Protein 5G38 (pdb70)

Nearest PDB structures (foldseek):
  5g3a-assembly1_A  TM=9.973E-01  e=9.633E-31  Thermosynechococcus vestitus BP-1
  3wu2-assembly1_o  TM=9.523E-01  e=7.087E-24  Thermostichus vulcanus
  3a0b-assembly1_O  TM=9.397E-01  e=5.919E-22  Thermostichus vulcanus
  7n8o-assembly1_O  TM=9.188E-01  e=1.276E-16  Synechocystis sp. PCC 6803 substr. Kazusa
  8z9d-assembly1_o  TM=7.940E-01  e=2.529E-12  Spinacia oleracea

Organism: Synechococcus elongatus (NCBI:txid32046)

Foldseek 3Di:
DDDDDPPFDDWAFDDPVFWKKWQKKKWQWDWKFWADPRDGHTWAWDPPPGPMWMRWMATFDQDPQAKTKHFTDDTSFWDWTWTADPVGDIDIFIGGQARWIWIWDGDGGTGDQATKTWTWGDDPHDIKIKMWRWHGHRNVFQKTKGKMWMWDATPNITMITIGMMMIHMDTD

Solvent-accessible surface area: 8875 Å² total; per-residue (Å²): 52,45,115,24,84,144,112,11,196,51,43,25,93,18,77,112,104,71,72,16,66,2,24,87,1,2,0,72,10,93,34,6,26,1,75,82,152,60,110,45,28,101,22,128,72,42,38,226,141,99,16,16,0,22,96,0,52,4,74,2,100,86,56,133,76,22,8,3,14,1,34,15,116,92,24,76,12,104,36,93,3,40,0,35,20,109,85,36,99,144,3,75,6,26,1,3,1,101,68,1,73,1,38,13,78,84,108,29,91,28,0,43,82,87,11,37,2,112,15,72,0,53,6,127,80,61,122,3,105,2,40,2,77,0,64,87,5,5,19,228,71,0,34,1,24,7,66,6,74,2,76,6,94,3,110,86,51,74,0,46,0,56,4,63,5,15,1,21,3,68,62,105

CATH classification: 2.40.160.30

Sequence (172 aa):
CCPTLDDTARGAYPIDSSQQTYRIARLCLLQPTTTFLLVVKENGEFVPTKLVTRETTSSLDQIQGELKVNSDGSLTFVEEDGIDFQPVTVQMMAGGERIPLLFTVKNLVASTQPNNVTSSITTSTDFKGEFNVNGTKGQISLLNVAKVDGRTGEIAGTFESEQLSNGHEVKKIQGVFYASSIEPA

Secondary structure (DSSP, 8-state):
-----TT--S-EE--TTS-EEEEEEEEEEEEEEEEETTEEEE-EE---S---EEEEEEEEEEPTTS-EEEE--EEE-EEEEEEE-TTS-EEEEEEE-TT-EEE--SS-SEE-TT-EEEEEEEETTEEEEEEEEEEEEETTTTEEEEEEEEEEE-SS-EEEEEEEEEEEEEE-

Structure (mmCIF, N/CA/C/O backbone):
data_5G38
#
_entry.id   5G38
#
_cell.length_a   54.436
_cell.length_b   54.436
_cell.length_c   191.759
_cell.angle_alpha   90.00
_cell.angle_beta   90.00
_cell.angle_gamma   120.00
#
_symmetry.space_group_name_H-M   'P 61 2 2'
#
loop_
_entity.id
_entity.type
_entity.pdbx_description
1 polymer 'PHOTOSYSTEM II MANGANESE-STABILIZING POLYPEPTIDE'
2 non-polymer 'CALCIUM ION'
3 water water
#
loop_
_atom_site.group_PDB
_atom_site.id
_atom_site.type_symbol
_atom_site.label_atom_id
_atom_site.label_alt_id
_atom_site.label_comp_id
_atom_site.label_asym_id
_atom_site.label_entity_id
_atom_site.label_seq_id
_atom_site.pdbx_PDB_ins_code
_atom_site.Cartn_x
_atom_site.Cartn_y
_atom_site.Cartn_z
_atom_site.occupancy
_atom_site.B_iso_or_equiv
_atom_site.auth_seq_id
_atom_site.auth_comp_id
_atom_site.auth_asym_id
_atom_site.auth_atom_id
_atom_site.pdbx_PDB_model_num
ATOM 1 N N A CYS A 1 1 ? 8.667 -12.686 -5.898 0.30 35.15 19 CYS A N 1
ATOM 2 N N B CYS A 1 1 ? 8.874 -12.676 -5.850 0.70 43.95 19 CYS A N 1
ATOM 3 C CA A CYS A 1 1 ? 8.598 -13.574 -4.741 0.30 33.07 19 CYS A CA 1
ATOM 4 C CA B CYS A 1 1 ? 8.791 -13.587 -4.711 0.70 43.35 19 CYS A CA 1
ATOM 5 C C A CYS A 1 1 ? 8.612 -12.783 -3.438 0.30 36.66 19 CYS A C 1
ATOM 6 C C B CYS A 1 1 ? 8.715 -12.805 -3.408 0.70 41.78 19 CYS A C 1
ATOM 7 O O A CYS A 1 1 ? 9.013 -11.617 -3.414 0.30 37.63 19 CYS A O 1
ATOM 8 O O B CYS A 1 1 ? 9.114 -11.637 -3.365 0.70 43.20 19 CYS A O 1
ATOM 2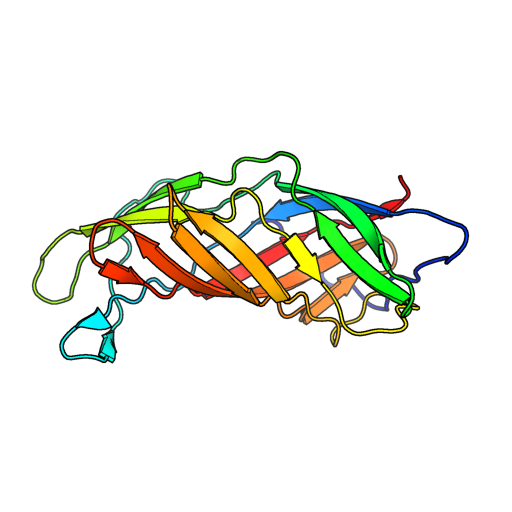0 N N . PRO A 1 2 ? 8.185 -13.426 -2.353 1.00 37.64 20 PRO A N 1
ATOM 21 C CA . PRO A 1 2 ? 8.219 -12.771 -1.042 1.00 36.30 20 PRO A CA 1
ATOM 22 C C . PRO A 1 2 ? 9.645 -12.437 -0.625 1.00 37.15 20 PRO A C 1
ATOM 23 O O . PRO A 1 2 ? 10.624 -12.966 -1.158 1.00 32.87 20 PRO A O 1
ATOM 34 N N . THR A 1 3 ? 9.753 -11.563 0.369 1.00 37.24 21 THR A N 1
ATOM 35 C CA . THR A 1 3 ? 11.046 -11.156 0.902 1.00 40.18 21 THR A CA 1
ATOM 36 C C . THR A 1 3 ? 11.066 -11.365 2.408 1.00 39.21 21 THR A C 1
ATOM 37 O O . THR A 1 3 ? 10.022 -11.519 3.045 1.00 39.14 21 THR A O 1
ATOM 48 N N . LEU A 1 4 ? 12.273 -11.359 2.968 1.00 35.37 22 LEU A N 1
ATOM 49 C CA . LEU A 1 4 ? 12.455 -11.526 4.405 1.00 36.56 22 LEU A CA 1
ATOM 50 C C . LEU A 1 4 ? 12.309 -10.189 5.129 1.00 43.59 22 LEU A C 1
ATOM 51 O O . LEU A 1 4 ? 12.404 -9.115 4.533 1.00 43.13 22 LEU A O 1
ATOM 67 N N . ASP A 1 5 ? 12.066 -10.272 6.438 1.00 46.84 23 ASP A N 1
ATOM 68 C CA . ASP A 1 5 ? 11.973 -9.074 7.263 1.00 50.95 23 ASP A CA 1
ATOM 69 C C . ASP A 1 5 ? 13.319 -8.359 7.318 1.00 55.31 23 ASP A C 1
ATOM 70 O O . ASP A 1 5 ? 14.381 -8.980 7.223 1.00 51.87 23 ASP A O 1
ATOM 78 N N . ASP A 1 6 ? 13.265 -7.031 7.488 1.00 61.84 24 ASP A N 1
ATOM 79 C CA . ASP A 1 6 ? 14.486 -6.234 7.603 1.00 67.80 24 ASP A CA 1
ATOM 80 C C . ASP A 1 6 ? 15.410 -6.764 8.692 1.00 68.73 24 ASP A C 1
ATOM 81 O O . ASP A 1 6 ? 16.632 -6.597 8.608 1.00 69.32 24 ASP A O 1
ATOM 90 N N . THR A 1 7 ? 14.852 -7.399 9.721 1.00 69.05 25 THR A N 1
ATOM 91 C CA . THR A 1 7 ? 15.618 -7.830 10.883 1.00 67.21 25 THR A CA 1
ATOM 92 C C . THR A 1 7 ? 15.833 -9.337 10.918 1.00 62.81 25 THR A C 1
ATOM 93 O O . THR A 1 7 ? 16.312 -9.859 11.931 1.00 61.01 25 THR A O 1
ATOM 104 N N . ALA A 1 8 ? 15.488 -10.046 9.842 1.00 57.30 26 ALA A N 1
ATOM 105 C CA . ALA A 1 8 ? 15.778 -11.469 9.757 1.00 50.13 26 ALA A CA 1
ATOM 106 C C . ALA A 1 8 ? 17.244 -11.707 10.070 1.00 46.69 26 ALA A C 1
ATOM 107 O O . ALA A 1 8 ? 18.127 -11.054 9.508 1.00 47.05 26 ALA A O 1
ATOM 114 N N . ARG A 1 9 ? 17.497 -12.639 10.980 1.00 40.14 27 ARG A N 1
ATOM 115 C CA . ARG A 1 9 ? 18.854 -12.937 11.407 1.00 38.37 27 ARG A CA 1
ATOM 116 C C . ARG A 1 9 ? 18.893 -14.360 11.938 1.00 37.25 27 ARG A C 1
ATOM 117 O O . ARG A 1 9 ? 17.860 -14.977 12.212 1.00 37.60 27 ARG A O 1
ATOM 138 N N . GLY A 1 10 ? 20.106 -14.859 12.100 1.00 33.17 28 GLY A N 1
ATOM 139 C CA . GLY A 1 10 ? 20.335 -16.102 12.806 1.00 30.94 28 GLY A CA 1
ATOM 140 C C . GLY A 1 10 ? 19.957 -17.320 11.975 1.00 27.13 28 GLY A C 1
ATOM 141 O O . GLY A 1 10 ? 19.125 -17.281 11.077 1.00 35.70 28 GLY A O 1
ATOM 145 N N . ALA A 1 11 ? 20.554 -18.436 12.336 1.00 21.22 29 ALA A N 1
ATOM 146 C CA . ALA A 1 11 ? 20.365 -19.712 11.666 1.00 16.11 29 ALA A CA 1
ATOM 147 C C . ALA A 1 11 ? 19.031 -20.327 12.074 1.00 13.32 29 ALA A C 1
ATOM 148 O O . ALA A 1 11 ? 18.461 -19.987 13.118 1.00 16.10 29 ALA A O 1
ATOM 155 N N . TYR A 1 12 ? 18.581 -21.319 11.305 1.00 12.60 30 TYR A N 1
ATOM 156 C CA . TYR A 1 12 ? 17.368 -22.074 11.628 1.00 12.51 30 TYR A CA 1
ATOM 157 C C . TYR A 1 12 ? 17.784 -23.463 12.088 1.00 12.00 30 TYR A C 1
ATOM 158 O O . TYR A 1 12 ? 18.167 -24.304 11.256 1.00 12.50 30 TYR A O 1
ATOM 176 N N . PRO A 1 13 ? 17.799 -23.747 13.389 1.00 12.35 31 PRO A N 1
ATOM 177 C CA . PRO A 1 13 ? 18.294 -25.056 13.862 1.00 12.64 31 PRO A CA 1
ATOM 178 C C . PRO A 1 13 ? 17.435 -26.196 13.326 1.00 12.52 31 PRO A C 1
ATOM 179 O O . PRO A 1 13 ? 16.220 -26.072 13.198 1.00 13.08 31 PRO A O 1
ATOM 190 N N . ILE A 1 14 ? 18.075 -27.335 13.084 1.00 13.08 32 ILE A N 1
ATOM 191 C CA . ILE A 1 14 ? 17.407 -28.559 12.644 1.00 13.61 32 ILE A CA 1
ATOM 192 C C . ILE A 1 14 ? 17.591 -29.597 13.748 1.00 14.71 32 ILE A C 1
ATOM 193 O O . ILE A 1 14 ? 18.717 -30.027 14.014 1.00 17.36 32 ILE A O 1
ATOM 209 N N . ASP A 1 15 ? 16.490 -30.022 14.345 1.00 16.12 33 ASP A N 1
ATOM 210 C CA . ASP A 1 15 ? 16.502 -31.044 15.381 1.00 18.13 33 ASP A CA 1
ATOM 211 C C . ASP A 1 15 ? 16.465 -32.406 14.724 1.00 18.37 33 ASP A C 1
ATOM 212 O O . ASP A 1 15 ? 15.530 -32.714 13.985 1.00 18.15 33 ASP A O 1
ATOM 221 N N . SER A 1 16 ? 17.500 -33.204 14.953 1.00 19.55 34 SER A N 1
ATOM 222 C CA . SER A 1 16 ? 17.621 -34.500 14.316 1.00 22.60 34 SER A CA 1
ATOM 223 C C . SER A 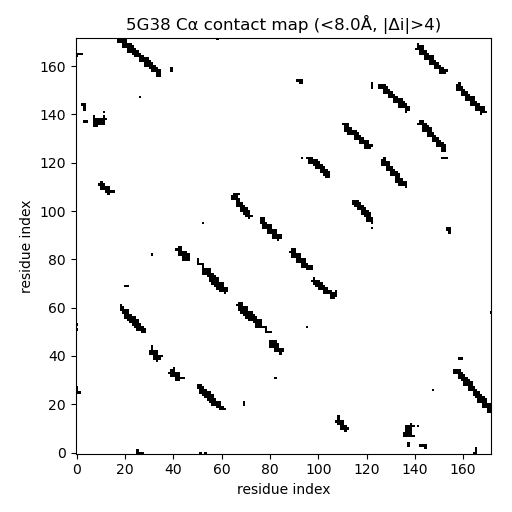1 16 ? 16.534 -35.467 14.758 1.00 19.21 34 SER A C 1
ATOM 224 O O . SER A 1 16 ? 16.333 -36.492 14.100 1.00 23.82 34 SER A O 1
ATOM 232 N N . SER A 1 17 ? 15.823 -35.179 15.835 1.00 21.02 35 SER A N 1
ATOM 233 C CA . SER A 1 17 ? 14.732 -36.049 16.247 1.00 23.65 35 SER A CA 1
ATOM 234 C C . SER A 1 17 ? 13.432 -35.679 15.563 1.00 22.61 35 SER A C 1
ATOM 235 O O . SER A 1 17 ? 12.407 -36.341 15.795 1.00 25.86 35 SER A O 1
ATOM 243 N N A GLN A 1 18 ? 13.461 -34.661 14.712 0.45 20.98 36 GLN A N 1
ATOM 244 N N B GLN A 1 18 ? 13.455 -34.656 14.726 0.55 19.67 36 GLN A N 1
ATOM 245 C CA A GLN A 1 18 ? 12.293 -34.119 14.051 0.45 22.44 36 GLN A CA 1
ATOM 246 C CA B GLN A 1 18 ? 12.277 -34.166 14.051 0.55 20.67 36 GLN A CA 1
ATOM 247 C C A GLN A 1 18 ? 12.473 -34.255 12.546 0.45 18.70 36 GLN A C 1
ATOM 248 C C B GLN A 1 18 ? 12.457 -34.361 12.552 0.55 15.53 36 GLN A C 1
ATOM 249 O O A GLN A 1 18 ? 13.596 -34.329 12.037 0.45 17.64 36 GLN A O 1
ATOM 250 O O B GLN A 1 18 ? 13.570 -34.557 12.055 0.55 18.66 36 GLN A O 1
ATOM 277 N N . THR A 1 19 ? 11.355 -34.263 11.828 1.00 18.66 37 THR A N 1
ATOM 278 C CA . THR A 1 19 ? 11.397 -34.189 10.375 1.00 18.95 37 THR A CA 1
ATOM 279 C C . THR A 1 19 ? 10.822 -32.849 9.930 1.00 15.94 37 THR A C 1
ATOM 280 O O . THR A 1 19 ? 10.012 -32.236 10.643 1.00 16.53 37 THR A O 1
ATOM 292 N N . TYR A 1 20 ? 11.303 -32.390 8.771 1.00 15.20 38 TYR A N 1
ATOM 293 C CA . TYR A 1 20 ? 11.048 -31.064 8.246 1.00 13.88 38 TYR A CA 1
ATOM 294 C C . TYR A 1 20 ? 10.539 -31.156 6.816 1.00 12.13 38 TYR A C 1
ATOM 295 O O . TYR A 1 20 ? 10.628 -32.193 6.143 1.00 14.21 38 TYR A O 1
ATOM 313 N N . ARG A 1 21 ? 10.086 -30.006 6.343 1.00 13.29 39 ARG A N 1
ATOM 314 C CA . ARG A 1 21 ? 9.617 -29.857 4.978 1.00 12.09 39 ARG A CA 1
ATOM 315 C C . ARG A 1 21 ? 9.941 -28.453 4.494 1.00 13.30 39 ARG A C 1
ATOM 316 O O . ARG A 1 21 ? 10.080 -27.513 5.293 1.00 12.91 39 ARG A O 1
ATOM 337 N N . ILE A 1 22 ? 9.969 -28.299 3.169 1.00 12.12 40 ILE A N 1
ATOM 338 C CA . ILE A 1 22 ? 9.833 -26.987 2.557 1.00 11.71 40 ILE A CA 1
ATOM 339 C C . ILE A 1 22 ? 8.344 -26.777 2.331 1.00 12.17 40 ILE A C 1
ATOM 340 O O . ILE A 1 22 ? 7.683 -27.558 1.618 1.00 13.03 40 ILE A O 1
ATOM 356 N N . ALA A 1 23 ? 7.790 -25.749 3.005 1.00 12.01 41 ALA A N 1
ATOM 357 C CA . ALA A 1 23 ? 6.374 -25.439 2.873 1.00 11.58 41 ALA A CA 1
ATOM 358 C C . ALA A 1 23 ? 6.077 -24.598 1.630 1.00 13.16 41 ALA A C 1
ATOM 359 O O . ALA A 1 23 ? 4.951 -24.633 1.129 1.00 12.99 41 ALA A O 1
ATOM 366 N N . ARG A 1 24 ? 7.042 -23.790 1.199 1.00 12.53 42 ARG A N 1
ATOM 367 C CA . ARG A 1 24 ? 6.880 -22.928 0.043 1.00 12.88 42 ARG A CA 1
ATOM 368 C C . ARG A 1 24 ? 8.264 -22.628 -0.486 1.00 12.89 42 ARG A C 1
ATOM 369 O O . ARG A 1 24 ? 9.161 -22.300 0.290 1.00 14.29 42 ARG A O 1
ATOM 390 N N . LEU A 1 25 ? 8.407 -22.689 -1.808 1.00 12.44 43 LEU A N 1
ATOM 391 C CA . LEU A 1 25 ? 9.611 -22.278 -2.507 1.00 11.95 43 LEU A CA 1
ATOM 392 C C . LEU A 1 25 ? 9.153 -21.504 -3.730 1.00 11.76 43 LEU A C 1
ATOM 393 O O . LEU A 1 25 ? 8.324 -22.000 -4.492 1.00 13.80 43 LEU A O 1
ATOM 409 N N . CYS A 1 26 ? 9.681 -20.303 -3.885 1.00 11.88 44 CYS A N 1
ATOM 410 C CA . CYS A 1 26 ? 9.356 -19.406 -4.989 1.00 12.46 44 CYS A CA 1
ATOM 411 C C . CYS A 1 26 ? 10.653 -19.071 -5.701 1.00 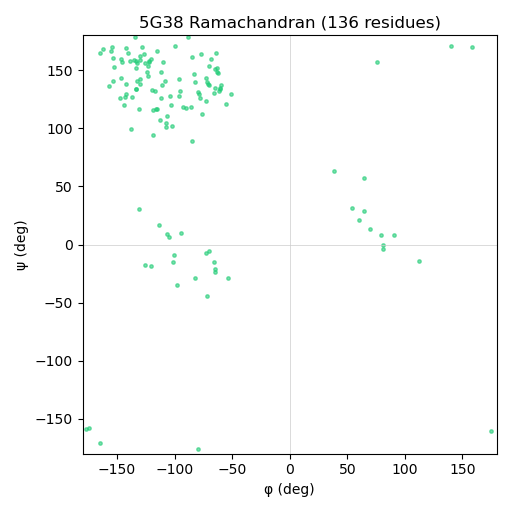12.97 44 CYS A C 1
ATOM 412 O O . CYS A 1 26 ? 11.628 -18.684 -5.061 1.00 13.07 44 CYS A O 1
ATOM 419 N N A LEU A 1 27 ? 10.666 -19.250 -7.015 0.52 14.23 45 LEU A N 1
ATOM 420 N N B LEU A 1 27 ? 10.672 -19.223 -7.022 0.48 13.46 45 LEU A N 1
ATOM 421 C CA A LEU A 1 27 ? 11.804 -18.911 -7.866 0.52 14.31 45 LEU A CA 1
ATOM 422 C CA B LEU A 1 27 ? 11.848 -18.940 -7.853 0.48 13.74 45 LEU A CA 1
ATOM 423 C C A LEU A 1 27 ? 11.393 -17.781 -8.791 0.52 13.99 45 LEU A C 1
ATOM 424 C C B LEU A 1 27 ? 11.483 -17.840 -8.846 0.48 12.79 45 LEU A C 1
ATOM 425 O O A LEU A 1 27 ? 10.425 -17.918 -9.549 0.52 17.49 45 LEU A O 1
ATOM 426 O O B LEU A 1 27 ? 10.646 -18.055 -9.725 0.48 15.04 45 LEU A O 1
ATOM 457 N N . GLN A 1 28 ? 12.113 -16.669 -8.712 1.00 13.80 46 GLN A N 1
ATOM 458 C CA . GLN A 1 28 ? 11.879 -15.525 -9.582 1.00 14.16 46 GLN A CA 1
ATOM 459 C C . GLN A 1 28 ? 13.073 -15.387 -10.501 1.00 13.11 46 GLN A C 1
ATOM 460 O O . GLN A 1 28 ? 14.161 -15.007 -10.048 1.00 12.74 46 GLN A O 1
ATOM 475 N N . PRO A 1 29 ? 12.933 -15.672 -11.777 1.00 14.66 47 PRO A N 1
ATOM 476 C CA . PRO A 1 29 ? 14.069 -15.553 -12.680 1.00 13.98 47 PRO A CA 1
ATOM 477 C C . PRO A 1 29 ? 14.406 -14.093 -12.911 1.00 14.30 47 PRO A C 1
ATOM 478 O O . PRO A 1 29 ? 13.516 -13.237 -13.002 1.00 18.73 47 PRO A O 1
ATOM 489 N N . THR A 1 30 ? 15.698 -13.812 -12.940 1.00 12.60 48 THR A N 1
ATOM 490 C CA . THR A 1 30 ? 16.216 -12.503 -13.309 1.00 13.70 48 THR A CA 1
ATOM 491 C C . THR A 1 30 ? 16.994 -12.507 -14.618 1.00 14.26 48 THR A C 1
ATOM 492 O O . THR A 1 30 ? 17.257 -11.426 -15.149 1.00 15.91 48 THR A O 1
ATOM 503 N N A THR A 1 31 ? 17.215 -13.693 -15.191 0.51 13.30 49 THR A N 1
ATOM 504 N N B THR A 1 31 ? 17.450 -13.650 -15.105 0.49 14.63 49 THR A N 1
ATOM 505 C CA A THR A 1 31 ? 18.218 -13.996 -16.206 0.51 14.95 49 THR A CA 1
ATOM 506 C CA B THR A 1 31 ? 18.025 -13.683 -16.444 0.49 14.87 49 THR A CA 1
ATOM 507 C C A THR A 1 31 ? 17.738 -15.199 -17.009 0.51 13.61 49 THR A C 1
ATOM 508 C C B THR A 1 31 ? 17.852 -15.070 -17.042 0.49 11.94 49 THR A C 1
ATOM 509 O O A THR A 1 31 ? 17.576 -16.287 -16.436 0.51 16.60 49 THR A O 1
ATOM 510 O O B THR A 1 31 ? 18.022 -16.101 -16.380 0.49 12.59 49 THR A O 1
ATOM 531 N N . PHE A 1 32 ? 17.549 -15.049 -18.325 1.00 14.52 50 PHE A N 1
ATOM 532 C CA . PHE A 1 32 ? 17.428 -16.203 -19.214 1.00 12.82 50 PHE A CA 1
ATOM 533 C C . PHE A 1 32 ? 18.546 -16.074 -20.235 1.00 13.01 50 PHE A C 1
ATOM 534 O O . PHE A 1 32 ? 18.613 -15.079 -20.959 1.00 14.91 50 PHE A O 1
ATOM 551 N N A LEU A 1 33 ? 19.420 -17.077 -20.277 0.51 13.82 51 LEU A N 1
ATOM 552 N N B LEU A 1 33 ? 19.397 -17.089 -20.318 0.49 14.02 51 LEU A N 1
ATOM 553 C CA A LEU A 1 33 ? 20.508 -17.144 -21.246 0.51 13.96 51 LEU A CA 1
ATOM 554 C CA B LEU A 1 33 ? 20.470 -17.109 -21.306 0.49 13.83 51 LEU A CA 1
ATOM 555 C C A LEU A 1 33 ? 20.260 -18.302 -22.199 0.51 13.54 51 LEU A C 1
ATOM 556 C C B LEU A 1 33 ? 20.346 -18.345 -22.176 0.49 14.92 51 LEU A C 1
ATOM 557 O O A LEU A 1 33 ? 19.765 -19.360 -21.793 0.51 14.52 51 LEU A O 1
ATOM 558 O O B LEU A 1 33 ? 20.156 -19.458 -21.672 0.49 17.21 51 LEU A O 1
ATOM 589 N N A VAL A 1 34 ? 20.595 -18.097 -23.469 0.51 12.34 52 VAL A N 1
ATOM 590 N N B VAL A 1 34 ? 20.440 -18.146 -23.479 0.49 14.56 52 VAL A N 1
ATOM 591 C CA A VAL A 1 34 ? 20.404 -19.113 -24.498 0.51 13.53 52 VAL A CA 1
ATOM 592 C CA B VAL A 1 34 ? 20.377 -19.245 -24.430 0.49 15.11 52 VAL A CA 1
ATOM 593 C C A VAL A 1 34 ? 21.747 -19.362 -25.170 0.51 13.14 52 VAL A C 1
ATOM 594 C C B VAL A 1 34 ? 21.748 -19.401 -25.062 0.49 13.78 52 VAL A C 1
ATOM 595 O O A VAL A 1 34 ? 22.487 -18.421 -25.446 0.51 13.94 52 VAL A O 1
ATOM 596 O O B VAL A 1 34 ? 22.506 -18.443 -25.186 0.49 15.85 52 VAL A O 1
ATOM 621 N N . LYS A 1 35 ? 22.071 -20.619 -25.449 1.00 15.71 53 LYS A N 1
ATOM 622 C CA . LYS A 1 35 ? 23.356 -20.891 -26.088 1.00 14.87 53 LYS A CA 1
ATOM 623 C C . LYS A 1 35 ? 23.325 -20.536 -27.566 1.00 15.77 53 LYS A C 1
ATOM 624 O O . LYS A 1 35 ? 22.443 -20.998 -28.282 1.00 18.20 53 LYS A O 1
ATOM 644 N N . GLU A 1 36 ? 24.301 -19.743 -28.015 1.00 14.38 54 GLU A N 1
ATOM 645 C CA . GLU A 1 36 ? 24.455 -19.322 -29.405 1.00 15.05 54 GLU A CA 1
ATOM 646 C C . GLU A 1 36 ? 25.951 -19.311 -29.662 1.00 14.03 54 GLU A C 1
ATOM 647 O O . GLU A 1 36 ? 26.709 -18.733 -28.881 1.00 13.89 54 GLU A O 1
ATOM 659 N N . ASN A 1 37 ? 26.391 -19.957 -30.745 1.00 15.24 55 ASN A N 1
ATOM 660 C CA . ASN A 1 37 ? 27.822 -20.064 -31.030 1.00 15.09 55 ASN A CA 1
ATOM 661 C C . ASN A 1 37 ? 28.585 -20.650 -29.848 1.00 14.72 55 ASN A C 1
ATOM 662 O O . ASN A 1 37 ? 29.765 -20.350 -29.635 1.00 14.49 55 ASN A O 1
ATOM 673 N N . GLY A 1 38 ? 27.924 -21.524 -29.091 1.00 14.22 56 GLY A N 1
ATOM 674 C CA . GLY A 1 38 ? 28.534 -22.177 -27.946 1.00 14.53 56 GLY A CA 1
ATOM 675 C C . GLY A 1 38 ? 28.576 -21.383 -26.668 1.00 13.69 56 GLY A C 1
ATOM 676 O O . GLY A 1 38 ? 29.083 -21.903 -25.671 1.00 14.78 56 GLY A O 1
ATOM 680 N N . GLU A 1 39 ? 28.076 -20.148 -26.667 1.00 13.10 57 GLU A N 1
ATOM 681 C CA . GLU A 1 39 ? 28.101 -19.225 -25.527 1.00 13.99 57 GLU A CA 1
ATOM 682 C C . GLU A 1 39 ? 26.687 -19.036 -25.000 1.00 12.60 57 GLU A C 1
ATOM 683 O O . GLU A 1 39 ? 25.762 -18.817 -25.778 1.00 13.44 57 GLU A O 1
ATOM 695 N N . PHE A 1 40 ? 26.518 -19.036 -23.671 1.00 12.86 58 PHE A N 1
ATOM 696 C CA . PHE A 1 40 ? 25.234 -18.628 -23.087 1.00 12.46 58 PHE A CA 1
ATOM 697 C C . PHE A 1 40 ? 25.141 -17.117 -23.148 1.00 11.87 58 PHE A C 1
ATOM 698 O O . PHE A 1 40 ? 25.913 -16.430 -22.478 1.00 15.42 58 PHE A O 1
ATOM 715 N N . VAL A 1 41 ? 24.231 -16.587 -23.959 1.00 12.36 59 VAL A N 1
ATOM 716 C CA . VAL A 1 41 ? 24.095 -15.145 -24.161 1.00 11.97 59 VAL A CA 1
ATOM 717 C C . VAL A 1 41 ? 22.784 -14.648 -23.578 1.00 12.32 59 VAL A C 1
ATOM 718 O O . VAL A 1 41 ? 21.782 -15.373 -23.567 1.00 12.81 59 VAL A O 1
ATOM 731 N N . PRO A 1 42 ? 22.750 -13.425 -23.090 1.00 11.84 60 PRO A N 1
ATOM 732 C CA . PRO A 1 42 ? 21.498 -12.933 -22.502 1.00 12.78 60 PRO A CA 1
ATOM 733 C C . PRO A 1 42 ? 20.411 -12.679 -23.527 1.00 11.45 60 PRO A C 1
ATOM 734 O O . PRO A 1 42 ? 20.673 -12.415 -24.694 1.00 13.14 60 PRO A O 1
ATOM 745 N N . THR A 1 43 ? 19.186 -12.780 -23.039 1.00 13.45 61 THR A N 1
ATOM 746 C CA . THR A 1 43 ? 17.959 -12.507 -23.755 1.00 13.56 61 THR A CA 1
ATOM 747 C C . THR A 1 43 ? 17.096 -11.578 -22.919 1.00 13.87 61 THR A C 1
ATOM 748 O O . THR A 1 43 ? 17.273 -11.462 -21.715 1.00 14.90 61 THR A O 1
ATOM 759 N N . LYS A 1 44 ? 16.117 -10.942 -23.563 1.00 16.62 62 LYS A N 1
ATOM 760 C CA . LYS A 1 44 ? 15.133 -10.085 -22.900 1.00 18.69 62 LYS A CA 1
ATOM 761 C C . LYS A 1 44 ? 13.867 -10.879 -22.621 1.00 20.15 62 LYS A C 1
ATOM 762 O O . LYS A 1 44 ? 13.298 -11.493 -23.512 1.00 21.61 62 LYS A O 1
ATOM 781 N N . LEU A 1 45 ? 13.412 -10.859 -21.387 1.00 24.16 63 LEU A N 1
ATOM 782 C CA . LEU A 1 45 ? 12.155 -11.527 -21.066 1.00 24.93 63 LEU A CA 1
ATOM 783 C C . LEU A 1 45 ? 10.995 -10.712 -21.640 1.00 26.81 63 LEU A C 1
ATOM 784 O O . LEU A 1 45 ? 10.877 -9.518 -21.362 1.00 31.68 63 LEU A O 1
ATOM 800 N N . VAL A 1 46 ? 10.164 -11.339 -22.484 1.00 26.24 64 VAL A N 1
ATOM 801 C CA . VAL A 1 46 ? 9.041 -10.653 -23.123 1.00 27.95 64 VAL A CA 1
ATOM 802 C C . VAL A 1 46 ? 7.721 -10.885 -22.400 1.00 28.81 64 VAL A C 1
ATOM 803 O O . VAL A 1 46 ? 6.846 -10.011 -22.405 1.00 33.50 64 VAL A O 1
ATOM 816 N N . THR A 1 47 ? 7.531 -12.075 -21.842 1.00 27.36 65 THR A N 1
ATOM 817 C CA . THR A 1 47 ? 6.351 -12.334 -21.030 1.00 29.21 65 THR A CA 1
ATOM 818 C C . THR A 1 47 ? 6.283 -11.295 -19.918 1.00 30.96 65 THR A C 1
ATOM 819 O O . THR A 1 47 ? 7.220 -11.169 -19.124 1.00 37.19 65 THR A O 1
ATOM 830 N N . ARG A 1 48 ? 5.191 -10.530 -19.869 1.00 47.94 66 ARG A N 1
ATOM 831 C CA . ARG A 1 48 ? 5.056 -9.478 -18.866 1.00 57.53 66 ARG A CA 1
ATOM 832 C C . ARG A 1 48 ? 4.187 -9.881 -17.680 1.00 53.02 66 ARG A C 1
ATOM 833 O O . ARG A 1 48 ? 4.147 -9.148 -16.685 1.00 47.64 66 ARG A O 1
ATOM 854 N N . GLU A 1 49 ? 3.505 -11.019 -17.754 1.00 53.39 67 GLU A N 1
ATOM 855 C CA . GLU A 1 49 ? 2.833 -11.564 -16.589 1.00 67.97 67 GLU A CA 1
ATOM 856 C C . GLU A 1 49 ? 3.850 -12.287 -15.708 1.00 62.05 67 GLU A C 1
ATOM 857 O O . GLU A 1 49 ? 5.056 -12.276 -15.969 1.00 49.83 67 GLU A O 1
ATOM 869 N N . THR A 1 50 ? 3.362 -12.911 -14.640 1.00 59.43 68 THR A N 1
ATOM 870 C CA . THR A 1 50 ? 4.251 -13.550 -13.678 1.00 66.97 68 THR A CA 1
ATOM 871 C C . THR A 1 50 ? 5.064 -14.641 -14.364 1.00 52.39 68 THR A C 1
ATOM 872 O O . THR A 1 50 ? 4.531 -15.447 -15.131 1.00 46.96 68 THR A O 1
ATOM 883 N N . THR A 1 51 ? 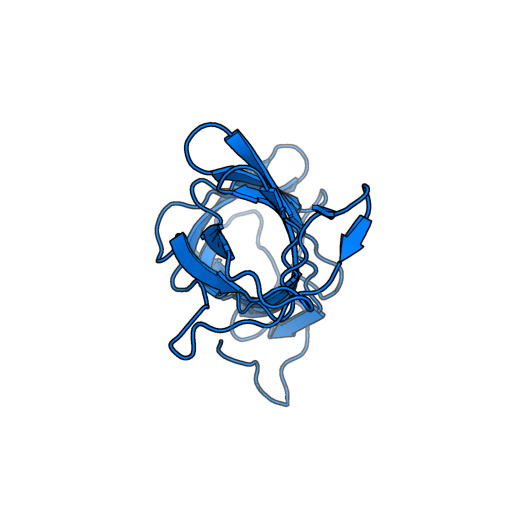6.368 -14.651 -14.095 1.00 36.91 69 THR A N 1
ATOM 884 C CA . THR A 1 51 ? 7.269 -15.659 -14.630 1.00 30.84 69 THR A CA 1
ATOM 885 C C . THR A 1 51 ? 7.866 -16.505 -13.521 1.00 37.78 69 THR A C 1
ATOM 886 O O . THR A 1 51 ? 8.792 -17.281 -13.772 1.00 29.46 69 THR A O 1
ATOM 897 N N A SER A 1 52 ? 7.362 -16.376 -12.304 0.81 18.62 70 SER A N 1
ATOM 898 N N B SER A 1 52 ? 7.362 -16.374 -12.301 0.19 33.91 70 SER A N 1
ATOM 899 C CA A SER A 1 52 ? 7.938 -17.072 -11.164 0.81 17.30 70 SER A CA 1
ATOM 900 C CA B SER A 1 52 ? 7.927 -17.055 -11.153 0.19 28.16 70 SER A CA 1
ATOM 901 C C A SER A 1 52 ? 7.324 -18.450 -11.041 0.81 16.80 70 SER A C 1
ATOM 902 C C B SER A 1 52 ? 7.284 -18.420 -10.971 0.19 21.00 70 SER A C 1
ATOM 903 O O A SER A 1 52 ? 6.215 -18.704 -11.516 0.81 20.79 70 SER A O 1
ATOM 904 O O B SER A 1 52 ? 6.110 -18.628 -11.290 0.19 21.96 70 SER A O 1
ATOM 919 N N . LEU A 1 53 ? 8.068 -19.350 -10.445 1.00 15.51 71 LEU A N 1
ATOM 920 C CA . LEU A 1 53 ? 7.524 -20.595 -9.950 1.00 15.00 71 LEU A CA 1
ATOM 921 C C . LEU A 1 53 ? 7.245 -20.361 -8.468 1.00 15.53 71 LEU A C 1
ATOM 922 O O . LEU A 1 53 ? 7.990 -19.625 -7.805 1.00 19.75 71 LEU A O 1
ATOM 939 N N . ASP A 1 54 ? 6.179 -20.956 -7.933 1.00 13.68 72 ASP A N 1
ATOM 940 C CA . ASP A 1 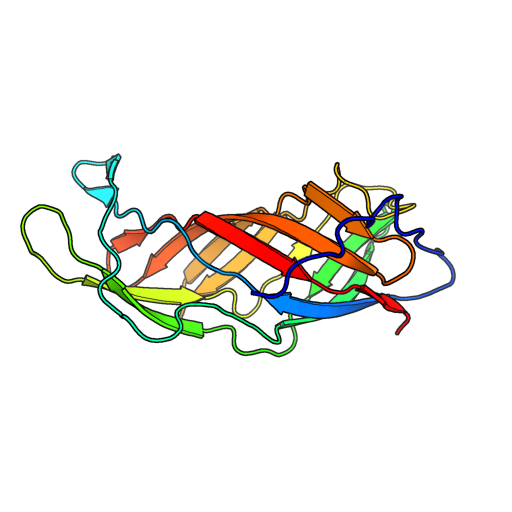54 ? 5.850 -20.693 -6.536 1.00 14.45 72 ASP A CA 1
ATOM 941 C C . ASP A 1 54 ? 5.081 -21.877 -5.984 1.00 14.02 72 ASP A C 1
ATOM 942 O O . ASP A 1 54 ? 4.634 -22.769 -6.725 1.00 15.05 72 ASP A O 1
ATOM 951 N N . GLN A 1 55 ? 4.911 -21.852 -4.664 1.00 13.96 73 GLN A N 1
ATOM 952 C CA . GLN A 1 55 ? 4.103 -22.830 -3.953 1.00 15.58 73 GLN A CA 1
ATOM 953 C C . GLN A 1 55 ? 4.760 -24.208 -3.958 1.00 15.10 73 GLN A C 1
ATOM 954 O O . GLN A 1 55 ? 4.117 -25.201 -3.627 1.00 16.17 73 GLN A O 1
ATOM 968 N N . ILE A 1 56 ? 6.039 -24.287 -4.337 1.00 15.54 74 ILE A N 1
ATOM 969 C CA . ILE A 1 56 ? 6.744 -25.557 -4.403 1.00 14.77 74 ILE A CA 1
ATOM 970 C C . ILE A 1 56 ? 7.033 -26.046 -2.985 1.00 14.55 74 ILE A C 1
ATOM 971 O O . ILE A 1 56 ? 7.293 -25.246 -2.075 1.00 14.05 74 ILE A O 1
ATOM 987 N N . GLN A 1 57 ? 6.955 -27.362 -2.768 1.00 13.49 75 GLN A N 1
ATOM 988 C CA . GLN A 1 57 ? 6.943 -27.885 -1.410 1.00 13.38 75 GLN A CA 1
ATOM 989 C C . GLN A 1 57 ? 7.219 -29.383 -1.435 1.00 13.17 75 GLN A C 1
ATOM 990 O O . GLN A 1 57 ? 7.102 -30.041 -2.471 1.00 13.91 75 GLN A O 1
ATOM 1004 N N . GLY A 1 58 ? 7.547 -29.926 -0.273 1.00 12.38 76 GLY A N 1
ATOM 1005 C CA . GLY A 1 58 ? 7.869 -31.330 -0.179 1.00 12.24 76 GLY A CA 1
ATOM 1006 C C . GLY A 1 58 ? 8.698 -31.627 1.052 1.00 12.71 76 GLY A C 1
ATOM 1007 O O . GLY A 1 58 ? 9.215 -30.742 1.727 1.00 13.36 76 GLY A O 1
ATOM 1011 N N . GLU A 1 59 ? 8.845 -32.908 1.313 1.00 13.06 77 GLU A N 1
ATOM 1012 C CA . GLU A 1 59 ? 9.647 -33.389 2.431 1.00 13.29 77 GLU A CA 1
ATOM 1013 C C . GLU A 1 59 ? 11.124 -33.011 2.290 1.00 13.48 77 GLU A C 1
ATOM 1014 O O . GLU A 1 59 ? 11.699 -32.963 1.195 1.00 14.83 77 GLU A O 1
ATOM 1026 N N . LEU A 1 60 ? 11.757 -32.814 3.436 1.00 14.46 78 LEU A N 1
ATOM 1027 C CA . LEU A 1 60 ? 13.206 -32.795 3.526 1.00 17.08 78 LEU A CA 1
ATOM 1028 C C . LEU A 1 60 ? 13.623 -34.087 4.216 1.00 21.46 78 LEU A C 1
ATOM 1029 O O . LEU A 1 60 ? 13.427 -34.237 5.422 1.00 29.26 78 LEU A O 1
ATOM 1045 N N . LYS A 1 61 ? 14.139 -35.038 3.438 1.00 24.47 79 LYS A N 1
ATOM 1046 C CA . LYS A 1 61 ? 14.560 -36.329 3.975 1.00 27.81 79 LYS A CA 1
ATOM 1047 C C . LYS A 1 61 ? 15.959 -36.228 4.562 1.00 29.45 79 LYS A C 1
ATOM 1048 O O . LYS A 1 61 ? 16.830 -35.527 4.040 1.00 30.48 79 LYS A O 1
ATOM 1067 N N . VAL A 1 62 ? 16.202 -36.989 5.616 1.00 31.92 80 VAL A N 1
ATOM 1068 C CA . VAL A 1 62 ? 17.527 -37.074 6.218 1.00 32.84 80 VAL A CA 1
ATOM 1069 C C . VAL A 1 62 ? 18.244 -38.289 5.643 1.00 32.89 80 VAL A C 1
ATOM 1070 O O . VAL A 1 62 ? 17.696 -39.403 5.627 1.00 34.53 80 VAL A O 1
ATOM 1083 N N . ASN A 1 63 ? 19.481 -38.090 5.215 1.00 34.40 81 ASN A N 1
ATOM 1084 C CA . ASN A 1 63 ? 20.306 -39.166 4.699 1.00 34.88 81 ASN A CA 1
ATOM 1085 C C . ASN A 1 63 ? 21.280 -39.645 5.774 1.00 36.77 81 ASN A C 1
ATOM 1086 O O . ASN A 1 63 ? 21.423 -39.051 6.849 1.00 34.92 81 ASN A O 1
ATOM 1097 N N . SER A 1 64 ? 21.950 -40.758 5.477 1.00 41.15 82 SER A N 1
ATOM 1098 C CA . SER A 1 64 ? 22.819 -41.364 6.477 1.00 43.15 82 SER A CA 1
ATOM 1099 C C . SER A 1 64 ? 23.998 -40.472 6.845 1.00 41.01 82 SER A C 1
ATOM 1100 O O . SER A 1 64 ? 24.574 -40.649 7.919 1.00 41.24 82 SER A O 1
ATOM 1108 N N . ASP A 1 65 ? 24.364 -39.514 5.995 1.00 35.37 83 ASP A N 1
ATOM 1109 C CA . ASP A 1 65 ? 25.441 -38.580 6.306 1.00 33.95 83 ASP A CA 1
ATOM 1110 C C . ASP A 1 65 ? 24.939 -37.276 6.928 1.00 33.29 83 ASP A C 1
ATOM 1111 O O . ASP A 1 65 ? 25.724 -36.334 7.097 1.00 31.88 83 ASP A O 1
ATOM 1120 N N . GLY A 1 66 ? 23.664 -37.204 7.301 1.00 30.47 84 GLY A N 1
ATOM 1121 C CA . GLY A 1 66 ? 23.158 -36.004 7.923 1.00 27.24 84 GLY A CA 1
ATOM 1122 C C . GLY A 1 66 ? 22.809 -34.891 6.939 1.00 26.10 84 GLY A C 1
ATOM 1123 O O . GLY A 1 66 ? 22.308 -33.842 7.362 1.00 29.40 84 GLY A O 1
ATOM 1127 N N . SER A 1 67 ? 23.066 -35.061 5.645 1.00 24.30 85 SER A N 1
ATOM 1128 C CA . SER A 1 67 ? 22.542 -34.102 4.676 1.00 21.01 85 SER A CA 1
ATOM 1129 C C . SER A 1 67 ? 21.024 -34.230 4.595 1.00 21.81 85 SER A C 1
ATOM 1130 O O . SER A 1 67 ? 20.425 -35.235 5.029 1.00 24.42 85 SER A O 1
ATOM 1138 N N . LEU A 1 68 ? 20.391 -33.170 4.090 1.00 19.70 86 LEU A N 1
ATOM 1139 C CA . LEU A 1 68 ? 18.964 -33.162 3.841 1.00 18.86 86 LEU A CA 1
ATOM 1140 C C . LEU A 1 68 ? 18.753 -33.212 2.339 1.00 18.23 86 LEU A C 1
ATOM 1141 O O . LEU A 1 68 ? 19.479 -32.556 1.577 1.00 17.13 86 LEU A O 1
ATOM 1157 N N . THR A 1 69 ? 17.746 -33.973 1.919 1.00 19.42 87 THR A N 1
ATOM 1158 C CA . THR A 1 69 ? 17.330 -34.027 0.524 1.00 17.83 87 THR A CA 1
ATOM 1159 C C . THR A 1 69 ? 15.913 -33.486 0.431 1.00 16.70 87 THR A C 1
ATOM 1160 O O . THR A 1 69 ? 14.980 -34.042 1.033 1.00 20.03 87 THR A O 1
ATOM 1171 N N . PHE A 1 70 ? 15.757 -32.389 -0.288 1.00 13.94 88 PHE A N 1
ATOM 1172 C CA . PHE A 1 70 ? 14.443 -31.898 -0.648 1.00 13.98 88 PHE A CA 1
ATOM 1173 C C . PHE A 1 70 ? 13.887 -32.719 -1.814 1.00 14.00 88 PHE A C 1
ATOM 1174 O O . PHE A 1 70 ? 14.515 -32.802 -2.883 1.00 15.71 88 PHE A O 1
ATOM 1191 N N . VAL A 1 71 ? 12.678 -33.276 -1.629 1.00 13.77 89 VAL A N 1
ATOM 1192 C CA . VAL A 1 71 ? 11.951 -33.993 -2.672 1.00 14.66 89 VAL A CA 1
ATOM 1193 C C . VAL A 1 71 ? 10.723 -33.161 -3.005 1.00 13.96 89 VAL A C 1
ATOM 1194 O O . VAL A 1 71 ? 9.767 -33.098 -2.233 1.00 15.37 89 VAL A O 1
ATOM 1207 N N . GLU A 1 72 ? 10.733 -32.512 -4.168 1.00 13.86 90 GLU A N 1
ATOM 1208 C CA . GLU A 1 72 ? 9.585 -31.722 -4.575 1.00 14.88 90 GLU A CA 1
ATOM 1209 C C . GLU A 1 72 ? 8.399 -32.632 -4.801 1.00 16.11 90 GLU A C 1
ATOM 1210 O O . GLU A 1 72 ? 8.497 -33.635 -5.509 1.00 17.94 90 GLU A O 1
ATOM 1222 N N . GLU A 1 73 ? 7.283 -32.271 -4.204 1.00 16.49 91 GLU A N 1
ATOM 1223 C CA . GLU A 1 73 ? 6.067 -33.061 -4.263 1.00 17.64 91 GLU A CA 1
ATOM 1224 C C . GLU A 1 73 ? 4.847 -32.309 -4.764 1.00 17.20 91 GLU A C 1
ATOM 1225 O O . GLU A 1 73 ? 3.876 -32.965 -5.177 1.00 19.58 91 GLU A O 1
ATOM 1237 N N . ASP A 1 74 ? 4.856 -30.976 -4.770 1.00 16.12 92 ASP A N 1
ATOM 1238 C CA . ASP A 1 74 ? 3.769 -30.204 -5.344 1.00 14.46 92 ASP A CA 1
ATOM 1239 C C . ASP A 1 74 ? 4.270 -28.798 -5.591 1.00 15.27 92 ASP A C 1
ATOM 1240 O O . ASP A 1 74 ? 5.333 -28.422 -5.116 1.00 16.95 92 ASP A O 1
ATOM 1249 N N . GLY A 1 75 ? 3.480 -28.019 -6.333 1.00 15.84 93 GLY A N 1
ATOM 1250 C CA . GLY A 1 75 ? 3.743 -26.614 -6.568 1.00 16.89 93 GLY A CA 1
ATOM 1251 C C . GLY A 1 75 ? 3.452 -26.173 -7.998 1.00 17.02 93 GLY A C 1
ATOM 1252 O O . GLY A 1 75 ? 3.209 -27.013 -8.857 1.00 19.19 93 GLY A O 1
ATOM 1256 N N . ILE A 1 76 ? 3.496 -24.860 -8.242 1.00 17.78 94 ILE A N 1
ATOM 1257 C CA . ILE A 1 76 ? 3.448 -24.287 -9.593 1.00 18.97 94 ILE A CA 1
ATOM 1258 C C . ILE A 1 76 ? 4.878 -24.331 -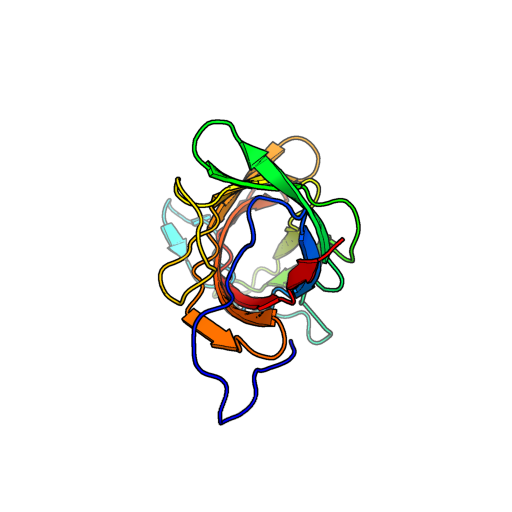10.053 1.00 17.72 94 ILE A C 1
ATOM 1259 O O . ILE A 1 76 ? 5.664 -23.405 -9.778 1.00 17.75 94 ILE A O 1
ATOM 1275 N N . ASP A 1 77 ? 5.252 -25.445 -10.663 1.00 16.98 95 ASP A N 1
ATOM 1276 C CA . ASP A 1 77 ? 6.665 -25.734 -10.885 1.00 18.08 95 ASP A CA 1
ATOM 1277 C C . ASP A 1 77 ? 7.016 -25.728 -12.368 1.00 17.51 95 ASP A C 1
ATOM 1278 O O . ASP A 1 77 ? 8.085 -26.211 -12.742 1.00 19.24 95 ASP A O 1
ATOM 1287 N N . PHE A 1 78 ? 6.145 -25.142 -13.197 1.00 19.34 96 PHE A N 1
ATOM 1288 C CA . PHE A 1 78 ? 6.262 -25.118 -14.648 1.00 23.81 96 PHE A CA 1
ATOM 1289 C C . PHE A 1 78 ? 5.665 -23.798 -15.128 1.00 25.01 96 PHE A C 1
ATOM 1290 O O . PHE A 1 78 ? 4.537 -23.477 -14.770 1.00 25.28 96 PHE A O 1
ATOM 1307 N N . GLN A 1 79 ? 6.408 -23.011 -15.915 1.00 22.47 97 GLN A N 1
ATOM 1308 C CA . GLN A 1 79 ? 5.866 -21.759 -16.450 1.00 24.03 97 GLN A CA 1
ATOM 1309 C C . GLN A 1 79 ? 6.390 -21.523 -17.856 1.00 24.25 97 GLN A C 1
ATOM 1310 O O . GLN A 1 79 ? 7.608 -21.400 -18.036 1.00 21.90 97 GLN A O 1
ATOM 1324 N N . PRO A 1 80 ? 5.515 -21.430 -18.860 1.00 29.51 98 PRO A N 1
ATOM 1325 C CA . PRO A 1 80 ? 5.980 -21.049 -20.200 1.00 31.02 98 PRO A CA 1
ATOM 1326 C C . PRO A 1 80 ? 6.384 -19.586 -20.209 1.00 28.87 98 PRO A C 1
ATOM 1327 O O . PRO A 1 80 ? 5.708 -18.729 -19.638 1.00 31.41 98 PRO A O 1
ATOM 1338 N N . VAL A 1 81 ? 7.511 -19.308 -20.864 1.00 27.28 99 VAL A N 1
ATOM 1339 C CA . VAL A 1 81 ? 8.070 -17.974 -20.953 1.00 27.39 99 VAL A CA 1
ATOM 1340 C C . VAL A 1 81 ? 8.450 -17.749 -22.405 1.00 27.59 99 VAL A C 1
ATOM 1341 O O . VAL A 1 81 ? 8.701 -18.701 -23.153 1.00 30.87 99 VAL A O 1
ATOM 1354 N N . THR A 1 82 ? 8.423 -16.487 -22.828 1.00 22.72 100 THR A N 1
ATOM 1355 C CA . THR A 1 82 ? 9.007 -16.090 -24.103 1.00 23.23 100 THR A CA 1
ATOM 1356 C C . THR A 1 82 ? 10.096 -15.064 -23.852 1.00 21.91 100 THR A C 1
ATOM 1357 O O . THR A 1 82 ? 9.898 -14.107 -23.099 1.00 21.33 100 THR A O 1
ATOM 1368 N N . VAL A 1 83 ? 11.236 -15.276 -24.482 1.00 19.80 101 VAL A N 1
ATOM 1369 C CA . VAL A 1 83 ? 12.361 -14.370 -24.409 1.00 17.94 101 VAL A CA 1
ATOM 1370 C C . VAL A 1 83 ? 12.662 -13.908 -25.821 1.00 18.47 101 VAL A C 1
ATOM 1371 O O . VAL A 1 83 ? 12.273 -14.541 -26.811 1.00 21.49 101 VAL A O 1
ATOM 1384 N N . GLN A 1 84 ? 13.352 -12.788 -25.910 1.00 17.20 102 GLN A N 1
ATOM 1385 C CA . GLN A 1 84 ? 13.715 -12.226 -27.199 1.00 17.34 102 GLN A CA 1
ATOM 1386 C C . GLN A 1 84 ? 15.220 -12.080 -27.274 1.00 15.75 102 GLN A C 1
ATOM 1387 O O . GLN A 1 84 ? 15.839 -11.417 -26.430 1.00 15.77 102 GLN A O 1
ATOM 1401 N N A MET A 1 85 ? 15.814 -12.673 -28.301 0.42 15.70 103 MET A N 1
ATOM 1402 N N B MET A 1 85 ? 15.800 -12.667 -28.321 0.58 17.04 103 MET A N 1
ATOM 1403 C CA A MET A 1 85 ? 17.233 -12.493 -28.518 0.42 15.21 103 MET A CA 1
ATOM 1404 C CA B MET A 1 85 ? 17.203 -12.488 -28.616 0.58 16.88 103 MET A CA 1
ATOM 1405 C C A MET A 1 85 ? 17.493 -11.119 -29.125 0.42 15.42 103 MET A C 1
ATOM 1406 C C B MET A 1 85 ? 17.462 -11.051 -29.047 0.58 16.18 103 MET A C 1
ATOM 1407 O O A MET A 1 85 ? 16.614 -10.495 -29.725 0.42 17.23 103 MET A O 1
ATOM 1408 O O B MET A 1 85 ? 16.561 -10.323 -29.480 0.58 16.99 103 MET A O 1
ATOM 1435 N N . ALA A 1 86 ? 18.722 -10.643 -28.930 1.00 15.84 104 ALA A N 1
ATOM 1436 C CA . ALA A 1 86 ? 19.122 -9.325 -29.413 1.00 16.96 104 ALA A CA 1
ATOM 1437 C C . ALA A 1 86 ? 18.672 -9.094 -30.839 1.00 17.09 104 ALA A C 1
ATOM 1438 O O . ALA A 1 86 ? 18.229 -7.993 -31.178 1.00 20.96 104 ALA A O 1
ATOM 1446 N N . GLY A 1 87 ? 18.832 -10.092 -31.713 1.00 17.74 105 GLY A N 1
ATOM 1447 C CA . GLY A 1 87 ? 18.458 -9.946 -33.120 1.00 22.80 105 GLY A CA 1
ATOM 1448 C C . GLY A 1 87 ? 16.965 -9.926 -33.385 1.00 27.09 105 GLY A C 1
ATOM 1449 O O . GLY A 1 87 ? 16.576 -9.692 -34.538 1.00 32.58 105 GLY A O 1
ATOM 1453 N N . GLY A 1 88 ? 16.131 -10.190 -32.382 1.00 23.25 106 GLY A N 1
ATOM 1454 C CA . GLY A 1 88 ? 14.691 -10.095 -32.500 1.00 25.09 106 GLY A CA 1
ATOM 1455 C C . GLY A 1 88 ? 13.967 -11.420 -32.425 1.00 25.28 106 GLY A C 1
ATOM 1456 O O . GLY A 1 88 ? 12.739 -11.426 -32.269 1.00 26.51 106 GLY A O 1
ATOM 1460 N N . GLU A 1 89 ? 14.658 -12.544 -32.551 1.00 27.16 107 GLU A N 1
ATOM 1461 C CA . GLU A 1 89 ? 13.974 -13.821 -32.477 1.00 27.96 107 GLU A CA 1
ATOM 1462 C C . GLU A 1 89 ? 13.313 -13.967 -31.106 1.00 25.04 107 GLU A C 1
ATOM 1463 O O . GLU A 1 89 ? 13.937 -13.725 -30.063 1.00 23.91 107 GLU A O 1
ATOM 1475 N N . ARG A 1 90 ? 12.041 -14.376 -31.107 1.00 24.65 108 ARG A N 1
ATOM 1476 C CA . ARG A 1 90 ? 11.311 -14.642 -29.878 1.00 26.68 108 ARG A CA 1
ATOM 1477 C C . ARG A 1 90 ? 11.237 -16.145 -29.694 1.00 28.96 108 ARG A C 1
ATOM 1478 O O . ARG A 1 90 ? 10.694 -16.844 -30.555 1.00 34.29 108 ARG A O 1
ATOM 1499 N N . ILE A 1 91 ? 11.781 -16.630 -28.584 1.00 27.46 109 ILE A N 1
ATOM 1500 C CA . ILE A 1 91 ? 11.924 -18.056 -28.302 1.00 29.63 109 ILE A CA 1
ATOM 1501 C C . ILE A 1 91 ? 10.994 -18.410 -27.146 1.00 27.21 109 ILE A C 1
ATOM 1502 O O . ILE A 1 91 ? 11.120 -17.829 -26.060 1.00 26.34 109 ILE A O 1
ATOM 1518 N N . PRO A 1 92 ? 10.112 -19.399 -27.285 1.00 32.97 110 PRO A N 1
ATOM 1519 C CA . PRO A 1 92 ? 9.402 -19.918 -26.104 1.00 32.70 110 PRO A CA 1
ATOM 1520 C C . PRO A 1 92 ? 10.294 -20.882 -25.337 1.00 36.44 110 PRO A C 1
ATOM 1521 O O . PRO A 1 92 ? 10.901 -21.787 -25.917 1.00 40.73 110 PRO A O 1
ATOM 1532 N N . LEU A 1 93 ? 10.377 -20.674 -24.027 1.00 31.35 111 LEU A N 1
ATOM 1533 C CA . LEU A 1 93 ? 11.159 -21.512 -23.139 1.00 32.17 111 LEU A CA 1
ATOM 1534 C C . LEU A 1 93 ? 10.246 -22.085 -22.067 1.00 31.07 111 LEU A C 1
ATOM 1535 O O . LEU A 1 93 ? 9.188 -21.529 -21.771 1.00 32.22 111 LEU A O 1
ATOM 1551 N N . LEU A 1 94 ? 10.667 -23.210 -21.491 1.00 33.50 112 LEU A N 1
ATOM 1552 C CA . LEU A 1 94 ? 9.972 -23.845 -20.376 1.00 34.31 112 LEU A CA 1
ATOM 1553 C C . LEU A 1 94 ? 10.793 -23.618 -19.115 1.00 30.90 112 LEU A C 1
ATOM 1554 O O . LEU A 1 94 ? 11.875 -24.189 -18.961 1.00 36.81 112 LEU A O 1
ATOM 1570 N N . PHE A 1 95 ? 10.285 -22.799 -18.206 1.00 22.82 113 PHE A N 1
ATOM 1571 C CA . PHE A 1 95 ? 10.937 -22.610 -16.921 1.00 21.00 113 PHE A CA 1
ATOM 1572 C C . PHE A 1 95 ? 10.332 -23.591 -15.927 1.00 20.23 113 PHE A C 1
ATOM 1573 O O . PHE A 1 95 ? 9.128 -23.530 -15.646 1.00 17.43 113 PHE A O 1
ATOM 1590 N N . THR A 1 96 ? 11.156 -24.495 -15.386 1.00 20.89 114 THR A N 1
ATOM 1591 C CA . THR A 1 96 ? 10.604 -25.541 -14.534 1.00 19.50 114 THR A CA 1
ATOM 1592 C C . THR A 1 96 ? 11.611 -26.049 -13.504 1.00 19.56 114 THR A C 1
ATOM 1593 O O . THR A 1 96 ? 12.821 -26.045 -13.741 1.00 21.84 114 THR A O 1
ATOM 1604 N N . VAL A 1 97 ? 11.083 -26.550 -12.378 1.00 19.55 115 VAL A N 1
ATOM 1605 C CA . VAL A 1 97 ? 11.842 -27.414 -11.480 1.00 19.56 115 VAL A CA 1
ATOM 1606 C C . VAL A 1 97 ? 11.042 -28.663 -11.125 1.00 20.01 115 VAL A C 1
ATOM 1607 O O . VAL A 1 97 ? 11.205 -29.221 -10.032 1.00 21.26 115 VAL A O 1
ATOM 1620 N N . LYS A 1 98 ? 10.176 -29.125 -12.036 1.00 19.42 116 LYS A N 1
ATOM 1621 C CA . LYS A 1 98 ? 9.358 -30.297 -11.735 1.00 22.73 116 LYS A CA 1
ATOM 1622 C C . LYS A 1 98 ? 10.206 -31.540 -11.427 1.00 18.76 116 LYS A C 1
ATOM 1623 O O . LYS A 1 98 ? 11.206 -31.830 -12.093 1.00 19.40 116 LYS A O 1
ATOM 1642 N N . ASN A 1 99 ? 9.788 -32.271 -10.390 1.00 17.76 117 ASN A N 1
ATOM 1643 C CA . ASN A 1 99 ? 10.473 -33.459 -9.895 1.00 19.20 117 ASN A CA 1
ATOM 1644 C C . ASN A 1 99 ? 11.849 -33.155 -9.334 1.00 17.32 117 ASN A C 1
ATOM 1645 O O . ASN A 1 99 ? 12.718 -34.019 -9.301 1.00 18.48 117 ASN A O 1
ATOM 1656 N N . LEU A 1 100 ? 12.036 -31.944 -8.818 1.00 15.66 118 LEU A N 1
ATOM 1657 C CA . LEU A 1 100 ? 13.304 -31.584 -8.232 1.00 16.17 118 LEU A CA 1
ATOM 1658 C C . LEU A 1 100 ? 13.645 -32.492 -7.066 1.00 14.87 118 LEU A C 1
ATOM 1659 O O . LEU A 1 100 ? 12.823 -32.724 -6.176 1.00 14.85 118 LEU A O 1
ATOM 1675 N N . VAL A 1 101 ? 14.878 -32.953 -7.042 1.00 15.37 119 VAL A N 1
ATOM 1676 C CA . VAL A 1 101 ? 15.467 -33.632 -5.894 1.00 15.30 119 VAL A CA 1
ATOM 1677 C C . VAL A 1 101 ? 16.803 -32.946 -5.665 1.00 15.54 119 VAL A C 1
ATOM 1678 O O . VAL A 1 101 ? 17.660 -32.964 -6.553 1.00 17.76 119 VAL A O 1
ATOM 1691 N N . ALA A 1 102 ? 16.977 -32.303 -4.516 1.00 14.06 120 ALA A N 1
ATOM 1692 C CA . ALA A 1 102 ? 18.164 -31.483 -4.289 1.00 14.15 120 ALA A CA 1
ATOM 1693 C C . ALA A 1 102 ? 18.618 -31.635 -2.851 1.00 13.33 120 ALA A C 1
ATOM 1694 O O . ALA A 1 102 ? 17.799 -31.602 -1.933 1.00 15.47 120 ALA A O 1
ATOM 1701 N N . SER A 1 103 ? 19.924 -31.744 -2.653 1.00 13.60 121 SER A N 1
ATOM 1702 C CA . SER A 1 103 ? 20.453 -32.085 -1.345 1.00 14.15 121 SER A CA 1
ATOM 1703 C C . SER A 1 103 ? 21.415 -31.020 -0.861 1.00 13.66 121 SER A C 1
ATOM 1704 O O . SER A 1 103 ? 22.065 -30.327 -1.646 1.00 13.44 121 SER A O 1
ATOM 1712 N N . THR A 1 104 ? 21.522 -30.931 0.456 1.00 13.87 122 THR A N 1
ATOM 1713 C CA . THR A 1 104 ? 22.467 -30.058 1.114 1.00 14.11 122 THR A CA 1
ATOM 1714 C C . THR A 1 104 ? 23.794 -30.775 1.316 1.00 14.82 122 THR A C 1
ATOM 1715 O O . THR A 1 104 ? 23.966 -31.952 0.990 1.00 16.14 122 THR A O 1
ATOM 1726 N N . GLN A 1 105 ? 24.740 -30.053 1.894 1.00 16.11 123 GLN A N 1
ATOM 1727 C CA . GLN A 1 105 ? 25.972 -30.604 2.427 1.00 16.96 123 GLN A CA 1
ATOM 1728 C C . GLN A 1 105 ? 25.673 -31.551 3.581 1.00 17.17 123 GLN A C 1
ATOM 1729 O O . GLN A 1 105 ? 24.570 -31.527 4.153 1.00 18.45 123 GLN A O 1
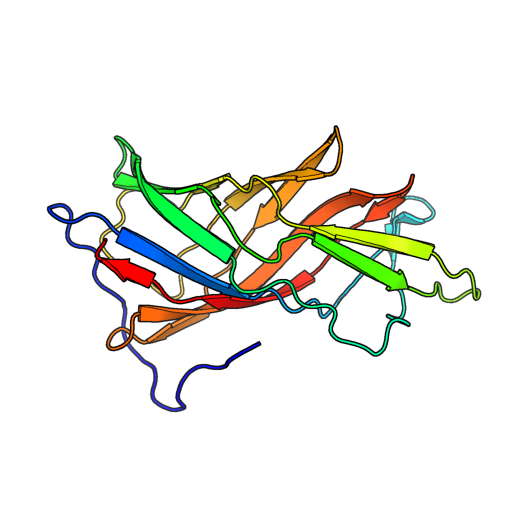ATOM 1743 N N . PRO A 1 106 ? 26.642 -32.375 3.980 1.00 18.98 124 PRO A N 1
ATOM 1744 C CA . PRO A 1 106 ? 26.410 -33.322 5.079 1.00 20.92 124 PRO A CA 1
ATOM 1745 C C . PRO A 1 106 ? 26.287 -32.648 6.423 1.00 26.23 124 PRO A C 1
ATOM 1746 O O . PRO A 1 106 ? 26.614 -31.473 6.607 1.00 26.54 124 PRO A O 1
ATOM 1757 N N A ASN A 1 107 ? 25.811 -33.451 7.371 0.46 27.79 125 ASN A N 1
ATOM 1758 N N B ASN A 1 107 ? 25.754 -33.427 7.375 0.54 27.17 125 ASN A N 1
ATOM 1759 C CA A ASN A 1 107 ? 25.774 -33.114 8.785 0.46 30.21 125 ASN A CA 1
ATOM 1760 C CA B ASN A 1 107 ? 25.804 -33.127 8.810 0.54 28.86 125 ASN A CA 1
ATOM 1761 C C A ASN A 1 107 ? 25.056 -31.791 9.021 0.46 29.56 125 ASN A C 1
ATOM 1762 C C B ASN A 1 107 ? 24.992 -31.888 9.196 0.54 26.87 125 ASN A C 1
ATOM 1763 O O A ASN A 1 107 ? 25.615 -30.815 9.526 0.46 31.80 125 ASN A O 1
ATOM 1764 O O B ASN A 1 107 ? 25.412 -31.081 10.027 0.54 25.70 125 ASN A O 1
ATOM 1785 N N . VAL A 1 108 ? 23.784 -31.780 8.645 1.00 26.19 126 VAL A N 1
ATOM 1786 C CA . VAL A 1 108 ? 22.968 -30.587 8.826 1.00 23.77 126 VAL A CA 1
ATOM 1787 C C . VAL A 1 108 ? 22.578 -30.463 10.287 1.00 22.96 126 VAL A C 1
ATOM 1788 O O . VAL A 1 108 ? 21.845 -31.302 10.820 1.00 24.85 126 VAL A O 1
ATOM 1802 N N . THR A 1 109 ? 23.032 -29.378 10.905 1.00 19.21 127 THR A N 1
ATOM 1803 C CA . THR A 1 109 ? 22.603 -29.011 12.239 1.00 20.27 127 THR A CA 1
ATOM 1804 C C . THR A 1 109 ? 21.728 -27.778 12.237 1.00 15.54 127 THR A C 1
ATOM 1805 O O . THR A 1 109 ? 20.996 -27.572 13.187 1.00 16.21 127 THR A O 1
ATOM 1816 N N A SER A 1 110 ? 21.741 -26.999 11.160 0.67 17.17 128 SER A N 1
ATOM 1817 N N B SER A 1 110 ? 21.838 -26.937 11.216 0.33 17.46 128 SER A N 1
ATOM 1818 C CA A SER A 1 110 ? 20.955 -25.782 11.040 0.67 16.03 128 SER A CA 1
ATOM 1819 C CA B SER A 1 110 ? 20.993 -25.770 11.044 0.33 15.17 128 SER A CA 1
ATOM 1820 C C A SER A 1 110 ? 21.082 -25.296 9.613 0.67 17.68 128 SER A C 1
ATOM 1821 C C B SER A 1 110 ? 20.956 -25.486 9.548 0.33 13.44 128 SER A C 1
ATOM 1822 O O A SER A 1 110 ? 22.115 -25.504 8.976 0.67 22.09 128 SER A O 1
ATOM 1823 O O B SER A 1 110 ? 21.690 -26.093 8.767 0.33 13.46 128 SER A O 1
ATOM 1838 N N . ILE A 1 111 ? 20.066 -24.584 9.158 1.00 13.56 129 ILE A N 1
ATOM 1839 C CA . ILE A 1 111 ? 20.091 -23.926 7.846 1.00 13.39 129 ILE A CA 1
ATOM 1840 C C . ILE A 1 111 ? 20.693 -22.546 8.074 1.00 13.1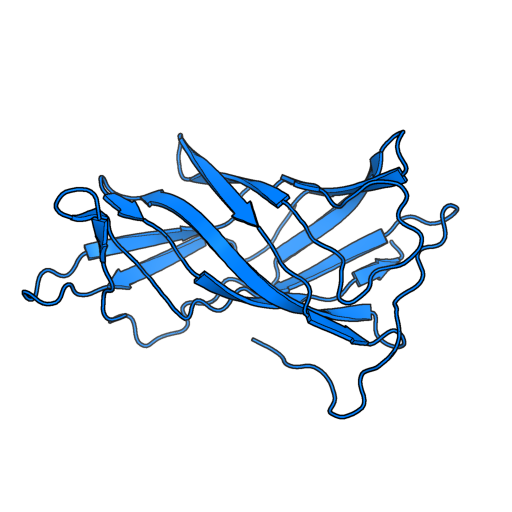0 129 ILE A C 1
ATOM 1841 O O . ILE A 1 111 ? 20.253 -21.807 8.974 1.00 14.05 129 ILE A O 1
ATOM 1858 N N . THR A 1 112 ? 21.726 -22.205 7.316 1.00 13.32 130 THR A N 1
ATOM 1859 C CA . THR A 1 112 ? 22.455 -20.962 7.488 1.00 13.34 130 THR A CA 1
ATOM 1860 C C . THR A 1 112 ? 22.664 -20.323 6.127 1.00 12.39 130 THR A C 1
ATOM 1861 O O . THR A 1 112 ? 22.325 -20.882 5.081 1.00 12.85 130 THR A O 1
ATOM 1872 N N . THR A 1 113 ? 23.303 -19.152 6.144 1.00 12.95 131 THR A N 1
ATOM 1873 C CA . THR A 1 113 ? 23.629 -18.477 4.894 1.00 12.94 131 THR A CA 1
ATOM 1874 C C . THR A 1 113 ? 24.713 -19.185 4.099 1.00 12.67 131 THR A C 1
ATOM 1875 O O . THR A 1 113 ? 24.946 -18.777 2.959 1.00 13.64 131 THR A O 1
ATOM 1886 N N . SER A 1 114 ? 25.335 -20.252 4.618 1.00 13.06 132 SER A N 1
ATOM 1887 C CA . SER A 1 114 ? 26.242 -21.074 3.817 1.00 13.27 132 SER A CA 1
ATOM 1888 C C . SER A 1 114 ? 25.648 -22.412 3.387 1.00 12.83 132 SER A C 1
ATOM 1889 O O . SER A 1 114 ? 26.342 -23.204 2.736 1.00 14.32 132 SER A O 1
ATOM 1897 N N . THR A 1 115 ? 24.372 -22.660 3.644 1.00 12.46 133 THR A N 1
ATOM 1898 C CA . THR A 1 115 ? 23.696 -23.850 3.131 1.00 12.82 133 THR A CA 1
ATOM 1899 C C . THR A 1 115 ? 23.493 -23.713 1.633 1.00 11.63 133 THR A C 1
ATOM 1900 O O . THR A 1 115 ? 23.088 -22.649 1.162 1.00 12.80 133 THR A O 1
ATOM 1911 N N . ASP A 1 116 ? 23.726 -24.809 0.911 1.00 12.00 134 ASP A N 1
ATOM 1912 C CA . ASP A 1 116 ? 23.400 -24.930 -0.509 1.00 12.39 134 ASP A CA 1
ATOM 1913 C C . ASP A 1 116 ? 22.507 -26.143 -0.704 1.00 13.49 134 ASP A C 1
ATOM 1914 O O . ASP A 1 116 ? 22.644 -27.142 0.012 1.00 15.68 134 ASP A O 1
ATOM 1923 N N . PHE A 1 117 ? 21.623 -26.070 -1.699 1.00 13.40 135 PHE A N 1
ATOM 1924 C CA . PHE A 1 117 ? 20.919 -27.234 -2.204 1.00 14.31 135 PHE A CA 1
ATOM 1925 C C . PHE A 1 117 ? 21.331 -27.424 -3.652 1.00 14.73 135 PHE A C 1
ATOM 1926 O O . PHE A 1 117 ? 21.259 -26.473 -4.444 1.00 18.43 135 PHE A O 1
ATOM 1943 N N . LYS A 1 118 ? 21.683 -28.641 -4.026 1.00 13.52 136 LYS A N 1
ATOM 1944 C CA . LYS A 1 118 ? 22.074 -28.933 -5.401 1.00 14.33 136 LYS A CA 1
ATOM 1945 C C . LYS A 1 118 ? 21.364 -30.192 -5.868 1.00 13.14 136 LYS A C 1
ATOM 1946 O O . LYS A 1 118 ? 21.317 -31.200 -5.147 1.00 13.76 136 LYS A O 1
ATOM 1965 N N . GLY A 1 119 ? 20.808 -30.144 -7.069 1.00 13.53 137 GLY A N 1
ATOM 1966 C CA . GLY A 1 119 ? 20.196 -31.346 -7.577 1.00 15.16 137 GLY A CA 1
ATOM 1967 C C . GLY A 1 119 ? 19.725 -31.226 -8.995 1.00 14.62 137 GLY A C 1
ATOM 1968 O O . GLY A 1 119 ? 20.255 -30.440 -9.785 1.00 17.28 137 GLY A O 1
ATOM 1972 N N . GLU A 1 120 ? 18.786 -32.096 -9.342 1.00 15.97 138 GLU A N 1
ATOM 1973 C CA . GLU A 1 120 ? 18.344 -32.298 -10.698 1.00 15.76 138 GLU A CA 1
ATOM 1974 C C . GLU A 1 120 ? 16.830 -32.301 -10.717 1.00 15.97 138 GLU A C 1
ATOM 1975 O O . GLU A 1 120 ? 16.169 -32.629 -9.730 1.00 19.94 138 GLU A O 1
ATOM 1987 N N . PHE A 1 121 ? 16.297 -31.989 -11.880 1.00 16.50 139 PHE A N 1
ATOM 1988 C CA . PHE A 1 121 ? 14.865 -31.998 -12.124 1.00 16.82 139 PHE A CA 1
ATOM 1989 C C . PHE A 1 121 ? 14.606 -32.527 -13.534 1.00 18.62 139 PHE A C 1
ATOM 1990 O O . PHE A 1 121 ? 15.523 -32.633 -14.363 1.00 19.44 139 PHE A O 1
ATOM 2007 N N . ASN A 1 122 ? 13.332 -32.810 -13.817 1.00 23.24 140 ASN A N 1
ATOM 2008 C CA . ASN A 1 122 ? 12.894 -33.335 -15.110 1.00 33.36 140 ASN A CA 1
ATOM 2009 C C . ASN A 1 122 ? 12.212 -32.251 -15.937 1.00 45.50 140 ASN A C 1
ATOM 2010 O O . ASN A 1 122 ? 11.272 -31.603 -15.463 1.00 60.10 140 ASN A O 1
ATOM 2021 N N . VAL A 1 123 ? 12.666 -32.072 -17.176 1.00 52.18 141 VAL A N 1
ATOM 2022 C CA . VAL A 1 123 ? 12.006 -31.189 -18.142 1.00 89.57 141 VAL A CA 1
ATOM 2023 C C . VAL A 1 123 ? 11.587 -32.070 -19.315 1.00 82.65 141 VAL A C 1
ATOM 2024 O O . VAL A 1 123 ? 12.380 -32.375 -20.214 1.00 63.24 141 VAL A O 1
ATOM 2037 N N . ASN A 1 124 ? 10.341 -32.539 -19.262 1.00 60.02 142 ASN A N 1
ATOM 2038 C CA . ASN A 1 124 ? 9.686 -33.256 -20.358 1.00 69.99 142 ASN A CA 1
ATOM 2039 C C . ASN A 1 124 ? 10.648 -34.190 -21.088 1.00 53.00 142 ASN A C 1
ATOM 2040 O O . ASN A 1 124 ? 10.943 -34.025 -22.271 1.00 54.94 142 ASN A O 1
ATOM 2051 N N . GLY A 1 125 ? 11.152 -35.176 -20.353 1.00 52.37 143 GLY A N 1
ATOM 2052 C CA . GLY A 1 125 ? 11.984 -36.206 -20.939 1.00 68.05 143 GLY A CA 1
ATOM 2053 C C . GLY A 1 125 ? 13.475 -35.941 -20.954 1.00 70.14 143 GLY A C 1
ATOM 2054 O O . GLY A 1 125 ? 14.211 -36.709 -21.586 1.00 73.97 143 GLY A O 1
ATOM 2058 N N . THR A 1 126 ? 13.947 -34.883 -20.298 1.00 59.90 144 THR A N 1
ATOM 2059 C CA . THR A 1 126 ? 15.375 -34.671 -20.100 1.00 56.38 144 THR A CA 1
ATOM 2060 C C . THR A 1 126 ? 15.592 -34.130 -18.694 1.00 44.37 144 THR A C 1
ATOM 2061 O O . THR A 1 126 ? 14.653 -33.678 -18.037 1.00 38.09 144 THR A O 1
ATOM 2072 N N . LYS A 1 127 ? 16.845 -34.178 -18.245 1.00 33.67 145 LYS A N 1
ATOM 2073 C CA . LYS A 1 127 ? 17.225 -33.699 -16.922 1.00 29.82 145 LYS A CA 1
ATOM 2074 C C . LYS A 1 127 ? 17.750 -32.267 -17.003 1.00 26.15 145 LYS A C 1
ATOM 2075 O O . LYS A 1 127 ? 18.457 -31.900 -17.954 1.00 28.72 145 LYS A O 1
ATOM 2094 N N . GLY A 1 128 ? 17.414 -31.467 -15.985 1.00 20.04 146 GLY A N 1
ATOM 2095 C CA . GLY A 1 128 ? 18.068 -30.202 -15.741 1.00 17.92 146 GLY A CA 1
ATOM 2096 C C . GLY A 1 128 ? 18.804 -30.257 -14.405 1.00 15.27 146 GLY A C 1
ATOM 2097 O O . GLY A 1 128 ? 18.604 -31.164 -13.607 1.00 16.58 146 GLY A O 1
ATOM 2101 N N . GLN A 1 129 ? 19.667 -29.280 -14.180 1.00 15.54 147 GLN A N 1
ATOM 2102 C CA . GLN A 1 129 ? 20.447 -29.162 -12.957 1.00 15.93 147 GLN A CA 1
ATOM 2103 C C . GLN A 1 129 ? 20.181 -27.807 -12.329 1.00 15.44 147 GLN A C 1
ATOM 2104 O O . GLN A 1 129 ? 20.041 -26.813 -13.050 1.00 17.44 147 GLN A O 1
ATOM 2118 N N . ILE A 1 130 ? 20.171 -27.751 -10.993 1.00 13.87 148 ILE A N 1
ATOM 2119 C CA . ILE A 1 130 ? 19.950 -26.487 -10.299 1.00 13.06 148 ILE A CA 1
ATOM 2120 C C . ILE A 1 130 ? 20.743 -26.456 -8.998 1.00 13.08 148 ILE A C 1
ATOM 2121 O O . ILE A 1 130 ? 20.932 -27.477 -8.330 1.00 14.73 148 ILE A O 1
ATOM 2137 N N . SER A 1 131 ? 21.249 -25.277 -8.690 1.00 12.75 149 SER A N 1
ATOM 2138 C CA . SER A 1 131 ? 21.876 -24.977 -7.414 1.00 14.05 149 SER A CA 1
ATOM 2139 C C . SER A 1 131 ? 21.139 -23.826 -6.758 1.00 12.73 149 SER A C 1
ATOM 2140 O O . SER A 1 131 ? 20.866 -22.820 -7.414 1.00 15.52 149 SER A O 1
ATOM 2148 N N A LEU A 1 132 ? 20.791 -23.998 -5.487 0.64 13.25 150 LEU A N 1
ATOM 2149 N N B LEU A 1 132 ? 20.838 -23.974 -5.461 0.36 12.88 150 LEU A N 1
ATOM 2150 C CA A LEU A 1 132 ? 20.219 -22.953 -4.659 0.64 13.13 150 LEU A CA 1
ATOM 2151 C CA B LEU A 1 132 ? 20.190 -22.947 -4.649 0.36 13.70 150 LEU A CA 1
ATOM 2152 C C A LEU A 1 132 ? 21.267 -22.533 -3.638 0.64 12.59 150 LEU A C 1
ATOM 2153 C C B LEU A 1 132 ? 21.154 -22.499 -3.549 0.36 10.72 150 LEU A C 1
ATOM 2154 O O A LEU A 1 132 ? 21.781 -23.378 -2.899 0.64 16.75 150 LEU A O 1
ATOM 2155 O O B LEU A 1 132 ? 21.454 -23.267 -2.631 0.36 11.94 150 LEU A O 1
ATOM 2186 N N . ASN A 1 133 ? 21.605 -21.253 -3.634 1.00 11.27 151 ASN A N 1
ATOM 2187 C CA . ASN A 1 133 ? 22.580 -20.657 -2.717 1.00 11.50 151 ASN A CA 1
ATOM 2188 C C . ASN A 1 133 ? 21.796 -19.833 -1.705 1.00 11.77 151 ASN A C 1
ATOM 2189 O O . ASN A 1 133 ? 21.316 -18.752 -2.018 1.00 11.55 151 ASN A O 1
ATOM 2201 N N . VAL A 1 134 ? 21.615 -20.373 -0.498 1.00 11.59 152 VAL A N 1
ATOM 2202 C CA . VAL A 1 134 ? 20.951 -19.596 0.545 1.00 10.93 152 VAL A CA 1
ATOM 2203 C C . VAL A 1 134 ? 21.812 -18.398 0.883 1.00 11.63 152 VAL A C 1
ATOM 2204 O O . VAL A 1 134 ? 23.020 -18.531 1.026 1.00 13.23 152 VAL A O 1
ATOM 2217 N N . ALA A 1 135 ? 21.195 -17.219 0.996 1.00 11.77 153 ALA A N 1
ATOM 2218 C CA . ALA A 1 135 ? 21.903 -15.996 1.320 1.00 12.09 153 ALA A CA 1
ATOM 2219 C C . ALA A 1 135 ? 21.421 -15.326 2.592 1.00 12.67 153 ALA A C 1
ATOM 2220 O O . ALA A 1 135 ? 22.145 -14.506 3.120 1.00 13.78 153 ALA A O 1
ATOM 2227 N N . LYS A 1 136 ? 20.232 -15.638 3.080 1.00 11.78 154 LYS A N 1
ATOM 2228 C CA . LYS A 1 136 ? 19.690 -15.008 4.271 1.00 12.24 154 LYS A CA 1
ATOM 2229 C C . LYS A 1 136 ? 18.718 -15.988 4.913 1.00 11.32 154 LYS A C 1
ATOM 2230 O O . LYS A 1 136 ? 17.955 -16.665 4.220 1.00 12.16 154 LYS A O 1
ATOM 2249 N N . VAL A 1 137 ? 18.733 -16.049 6.249 1.00 12.05 155 VAL A N 1
ATOM 2250 C CA . VAL A 1 137 ? 17.885 -16.945 7.022 1.00 12.01 155 VAL A CA 1
ATOM 2251 C C . VAL A 1 137 ? 17.255 -16.155 8.157 1.00 12.49 155 VAL A C 1
ATOM 2252 O O . VAL A 1 137 ? 17.941 -15.425 8.880 1.00 14.61 155 VAL A O 1
ATOM 2265 N N . ASP A 1 138 ? 15.949 -16.342 8.336 1.00 12.00 156 ASP A N 1
ATOM 2266 C CA . ASP A 1 138 ? 15.230 -15.880 9.518 1.00 12.68 156 ASP A CA 1
ATOM 2267 C C . ASP A 1 138 ? 15.005 -17.095 10.418 1.00 12.21 156 ASP A C 1
ATOM 2268 O O . ASP A 1 138 ? 14.116 -17.911 10.172 1.00 13.50 156 ASP A O 1
ATOM 2277 N N . GLY A 1 139 ? 15.817 -17.214 11.456 1.00 14.03 157 GLY A N 1
ATOM 2278 C CA . GLY A 1 139 ? 15.723 -18.357 12.324 1.00 15.37 157 GLY A CA 1
ATOM 2279 C C . GLY A 1 139 ? 14.421 -18.445 13.089 1.00 15.00 157 GLY A C 1
ATOM 2280 O O . GLY A 1 139 ? 14.049 -19.539 13.522 1.00 18.37 157 GLY A O 1
ATOM 2284 N N . ARG A 1 140 ? 13.740 -17.320 13.289 1.00 15.25 158 ARG A N 1
ATOM 2285 C CA . ARG A 1 140 ? 12.473 -17.328 13.999 1.00 16.01 158 ARG A CA 1
ATOM 2286 C C . ARG A 1 140 ? 11.380 -17.951 13.158 1.00 17.91 158 ARG A C 1
ATOM 2287 O O . ARG A 1 140 ? 10.595 -18.761 13.661 1.00 21.51 158 ARG A O 1
ATOM 2308 N N . THR A 1 141 ? 11.315 -17.581 11.882 1.00 17.21 159 THR A N 1
ATOM 2309 C CA . THR A 1 141 ? 10.177 -17.921 11.047 1.00 18.87 159 THR A CA 1
ATOM 2310 C C . THR A 1 141 ? 10.446 -19.099 10.123 1.00 18.25 159 THR A C 1
ATOM 2311 O O . THR A 1 141 ? 9.501 -19.623 9.538 1.00 20.47 159 THR A O 1
ATOM 2322 N N . GLY A 1 142 ? 11.703 -19.498 9.933 1.00 16.57 160 GLY A N 1
ATOM 2323 C CA . GLY A 1 142 ? 12.027 -20.515 8.956 1.00 15.61 160 GLY A CA 1
ATOM 2324 C C . GLY A 1 142 ? 12.069 -20.012 7.538 1.00 12.72 160 GLY A C 1
ATOM 2325 O O . GLY A 1 142 ? 12.188 -20.822 6.612 1.00 14.23 160 GLY A O 1
ATOM 2329 N N . GLU A 1 143 ? 11.977 -18.710 7.341 1.00 13.50 161 GLU A N 1
ATOM 2330 C CA . GLU A 1 143 ? 12.063 -18.151 6.001 1.00 11.89 161 GLU A CA 1
ATOM 2331 C C . GLU A 1 143 ? 13.513 -18.003 5.607 1.00 11.76 161 GLU A C 1
ATOM 2332 O O . GLU A 1 143 ? 14.351 -17.556 6.383 1.00 13.67 161 GLU A O 1
ATOM 2344 N N . ILE A 1 144 ? 13.800 -18.321 4.348 1.00 11.04 162 ILE A N 1
ATOM 2345 C CA . ILE A 1 144 ? 15.127 -18.201 3.777 1.00 11.28 162 ILE A CA 1
ATOM 2346 C C . ILE A 1 144 ? 15.004 -17.550 2.395 1.00 10.77 162 ILE A C 1
ATOM 2347 O O . ILE A 1 144 ? 13.939 -17.555 1.765 1.00 11.59 162 ILE A O 1
ATOM 2363 N N . ALA A 1 145 ? 16.104 -16.971 1.940 1.00 11.51 163 ALA A N 1
ATOM 2364 C CA . ALA A 1 145 ? 16.137 -16.393 0.606 1.00 10.89 163 ALA A CA 1
ATOM 2365 C C . ALA A 1 145 ? 17.535 -16.591 0.050 1.00 10.38 163 ALA A C 1
ATOM 2366 O O . ALA A 1 145 ? 18.499 -16.735 0.790 1.00 11.32 163 ALA A O 1
ATOM 2373 N N . GLY A 1 146 ? 17.656 -16.572 -1.273 1.00 10.26 164 GLY A N 1
ATOM 2374 C CA . GLY A 1 146 ? 18.961 -16.711 -1.899 1.00 10.50 164 GLY A CA 1
ATOM 2375 C C . GLY A 1 146 ? 18.853 -16.591 -3.397 1.00 9.99 164 GLY A C 1
ATOM 2376 O O . GLY A 1 146 ? 17.880 -16.051 -3.919 1.00 10.84 164 GLY A O 1
ATOM 2380 N N . THR A 1 147 ? 19.869 -17.125 -4.078 1.00 10.91 165 THR A N 1
ATOM 2381 C CA . THR A 1 147 ? 19.899 -17.078 -5.526 1.00 10.47 165 THR A CA 1
ATOM 2382 C C . THR A 1 147 ? 19.983 -18.494 -6.069 1.00 10.68 165 THR A C 1
ATOM 2383 O O . THR A 1 147 ? 20.409 -19.427 -5.383 1.00 12.03 165 THR A O 1
ATOM 2394 N N . PHE A 1 148 ? 19.565 -18.655 -7.316 1.00 11.35 166 PHE A N 1
ATOM 2395 C CA . PHE A 1 148 ? 19.617 -19.949 -7.971 1.00 11.66 166 PHE A CA 1
ATOM 2396 C C . PHE A 1 148 ? 20.197 -19.820 -9.364 1.00 12.75 166 PHE A C 1
ATOM 2397 O O . PHE A 1 148 ? 20.153 -18.758 -9.999 1.00 12.39 166 PHE A O 1
ATOM 2414 N N . GLU A 1 149 ? 20.702 -20.941 -9.841 1.00 13.95 167 GLU A N 1
ATOM 2415 C CA . GLU A 1 149 ? 21.164 -21.059 -11.220 1.00 14.52 167 GLU A CA 1
ATOM 2416 C C . GLU A 1 149 ? 20.818 -22.452 -11.710 1.00 13.60 167 GLU A C 1
ATOM 2417 O O . GLU A 1 149 ? 21.156 -23.440 -11.053 1.00 14.59 167 GLU A O 1
ATOM 2429 N N . SER A 1 150 ? 20.136 -22.532 -12.852 1.00 14.93 168 SER A N 1
ATOM 2430 C CA . SER A 1 150 ? 19.773 -23.816 -13.440 1.00 17.02 168 SER A CA 1
ATOM 2431 C C . SER A 1 150 ? 20.259 -23.876 -14.871 1.00 19.31 168 SER A C 1
ATOM 2432 O O . SER A 1 150 ? 20.453 -22.853 -15.532 1.00 17.89 168 SER A O 1
ATOM 2440 N N . GLU A 1 151 ? 20.448 -25.108 -15.341 1.00 20.12 169 GLU A N 1
ATOM 2441 C CA . GLU A 1 151 ? 20.770 -25.391 -16.738 1.00 22.13 169 GLU A CA 1
ATOM 2442 C C . GLU A 1 151 ? 19.879 -26.519 -17.227 1.00 22.59 169 GLU A C 1
ATOM 2443 O O . GLU A 1 151 ? 19.643 -27.493 -16.514 1.00 26.02 169 GLU A O 1
ATOM 2455 N N . GLN A 1 152 ? 19.423 -26.414 -18.459 1.00 27.21 170 GLN A N 1
ATOM 2456 C CA . GLN A 1 152 ? 18.468 -27.387 -18.985 1.00 27.00 170 GLN A CA 1
ATOM 2457 C C . GLN A 1 152 ? 18.417 -27.258 -20.499 1.00 40.13 170 GLN A C 1
ATOM 2458 O O . GLN A 1 152 ? 19.216 -26.537 -21.108 1.00 34.34 170 GLN A O 1
ATOM 2472 N N . LEU A 1 153 ? 17.441 -27.955 -21.094 1.00 60.20 171 LEU A N 1
ATOM 2473 C CA . LEU A 1 153 ? 17.229 -28.011 -22.540 1.00 68.89 171 LEU A CA 1
ATOM 2474 C C . LEU A 1 153 ? 15.723 -27.911 -22.774 1.00 62.14 171 LEU A C 1
ATOM 2475 O O . LEU A 1 153 ? 15.005 -28.906 -22.638 1.00 73.63 171 LEU A O 1
ATOM 2491 N N . SER A 1 154 ? 15.246 -26.718 -23.122 1.00 66.05 172 SER A N 1
ATOM 2492 C CA . SER A 1 154 ? 13.833 -26.486 -23.404 1.00 83.46 172 SER A CA 1
ATOM 2493 C C . SER A 1 154 ? 13.672 -26.021 -24.845 1.00 86.68 172 SER A C 1
ATOM 2494 O O . SER A 1 154 ? 14.157 -24.944 -25.213 1.00 73.38 172 SER A O 1
ATOM 2502 N N . ASN A 1 155 ? 12.988 -26.830 -25.654 1.00 95.82 173 ASN A N 1
ATOM 2503 C CA . ASN A 1 155 ? 12.612 -26.457 -27.017 1.00 86.86 173 ASN A CA 1
ATOM 2504 C C . ASN A 1 155 ? 13.846 -26.272 -27.901 1.00 72.52 173 ASN A C 1
ATOM 2505 O O . ASN A 1 155 ? 14.070 -25.219 -28.500 1.00 86.39 173 ASN A O 1
ATOM 2516 N N . GLY A 1 156 ? 14.649 -27.328 -27.973 1.00 61.48 174 GLY A N 1
ATOM 2517 C CA . GLY A 1 156 ? 15.823 -27.309 -28.822 1.00 56.97 174 GLY A CA 1
ATOM 2518 C C . GLY A 1 156 ? 16.829 -26.232 -28.495 1.00 37.22 174 GLY A C 1
ATOM 2519 O O . GLY A 1 156 ? 17.641 -25.883 -29.349 1.00 38.04 174 GLY A O 1
ATOM 2523 N N . HIS A 1 157 ? 16.816 -25.691 -27.280 1.00 34.09 175 HIS A N 1
ATOM 2524 C CA . HIS A 1 157 ? 17.826 -24.731 -26.879 1.00 31.32 175 HIS A CA 1
ATOM 2525 C C . HIS A 1 157 ? 18.373 -25.187 -25.537 1.00 31.69 175 HIS A C 1
ATOM 2526 O O . HIS A 1 157 ? 17.611 -25.654 -24.688 1.00 35.92 175 HIS A O 1
ATOM 2540 N N . GLU A 1 158 ? 19.696 -25.094 -25.375 1.00 31.97 176 GLU A N 1
ATOM 2541 C CA . GLU A 1 158 ? 20.320 -25.158 -24.061 1.00 25.07 176 GLU A CA 1
ATOM 2542 C C . GLU A 1 158 ? 20.147 -23.804 -23.406 1.00 21.71 176 GLU A C 1
ATOM 2543 O O . GLU A 1 158 ? 20.469 -22.763 -23.993 1.00 20.03 176 GLU A O 1
ATOM 2555 N N . VAL A 1 159 ? 19.647 -23.817 -22.180 1.00 20.54 177 VAL A N 1
ATOM 2556 C CA . VAL A 1 159 ? 19.239 -22.595 -21.506 1.00 18.53 177 VAL A CA 1
ATOM 2557 C C . VAL A 1 159 ? 19.799 -22.590 -20.092 1.00 16.07 177 VAL A C 1
ATOM 2558 O O . VAL A 1 159 ? 19.813 -23.625 -19.410 1.00 18.15 177 VAL A O 1
ATOM 2571 N N A LYS A 1 160 ? 20.348 -21.451 -19.682 0.56 14.54 178 LYS A N 1
ATOM 2572 N N B LYS A 1 160 ? 20.200 -21.410 -19.637 0.44 13.92 178 LYS A N 1
ATOM 2573 C CA A LYS A 1 160 ? 20.662 -21.191 -18.283 0.56 14.19 178 LYS A CA 1
ATOM 2574 C CA B LYS A 1 160 ? 20.687 -21.195 -18.283 0.44 13.14 178 LYS A CA 1
ATOM 2575 C C A LYS A 1 160 ? 19.630 -20.209 -17.773 0.56 14.40 178 LYS A C 1
ATOM 2576 C C B LYS A 1 160 ? 19.815 -20.112 -17.675 0.44 13.97 178 LYS A C 1
ATOM 2577 O O A LYS A 1 160 ? 19.227 -19.281 -18.491 0.56 13.65 178 LYS A O 1
ATOM 2578 O O B LYS A 1 160 ? 19.682 -19.021 -18.245 0.44 12.73 178 LYS A O 1
ATOM 2615 N N . ILE A 1 161 ? 19.201 -20.413 -16.539 1.00 13.92 179 ILE A N 1
ATOM 2616 C CA . ILE A 1 161 ? 18.268 -19.509 -15.901 1.00 14.15 179 ILE A CA 1
ATOM 2617 C C . ILE A 1 161 ? 18.839 -19.182 -14.536 1.00 14.26 179 ILE A C 1
ATOM 2618 O O . ILE A 1 161 ? 19.275 -20.078 -13.810 1.00 17.28 179 ILE A O 1
ATOM 2635 N N . GLN A 1 162 ? 18.869 -17.911 -14.194 1.00 13.07 180 GLN A N 1
ATOM 2636 C CA . GLN A 1 162 ? 19.324 -17.517 -12.871 1.00 12.93 180 GLN A CA 1
ATOM 2637 C C . GLN A 1 162 ? 18.312 -16.579 -12.247 1.00 12.14 180 GLN A C 1
ATOM 2638 O O . GLN A 1 162 ? 17.521 -15.946 -12.951 1.00 12.21 180 GLN A O 1
ATOM 2652 N N . GLY A 1 163 ? 18.335 -16.471 -10.923 1.00 11.82 181 GLY A N 1
ATOM 2653 C CA . GLY A 1 163 ? 17.428 -15.545 -10.268 1.00 10.95 181 GLY A CA 1
ATOM 2654 C C . GLY A 1 163 ? 17.506 -15.651 -8.765 1.00 10.84 181 GLY A C 1
ATOM 2655 O O . GLY A 1 163 ? 18.512 -16.111 -8.216 1.00 11.06 181 GLY A O 1
ATOM 2659 N N . VAL A 1 164 ? 16.454 -15.149 -8.123 1.00 11.30 182 VAL A N 1
ATOM 2660 C CA . VAL A 1 164 ? 16.354 -15.121 -6.676 1.00 10.80 182 VAL A CA 1
ATOM 2661 C C . VAL A 1 164 ? 15.279 -16.119 -6.248 1.00 10.43 182 VAL A C 1
ATOM 2662 O O . VAL A 1 164 ? 14.371 -16.468 -6.994 1.00 12.43 182 VAL A O 1
ATOM 2675 N N . PHE A 1 165 ? 15.370 -16.580 -5.005 1.00 11.23 183 PHE A N 1
ATOM 2676 C CA . PHE A 1 165 ? 14.369 -17.474 -4.458 1.00 10.94 183 PHE A CA 1
ATOM 2677 C C . PHE A 1 165 ? 14.052 -17.097 -3.019 1.00 11.61 183 PHE A C 1
ATOM 2678 O O . PHE A 1 165 ? 14.840 -16.469 -2.317 1.00 12.37 183 PHE A O 1
ATOM 2695 N N . TYR A 1 166 ? 12.864 -17.523 -2.592 1.00 12.56 184 TYR A N 1
ATOM 2696 C CA . TYR A 1 166 ? 12.362 -17.418 -1.225 1.00 12.19 184 TYR A CA 1
ATOM 2697 C C . TYR A 1 166 ? 11.855 -18.790 -0.852 1.00 11.66 184 TYR A C 1
ATOM 2698 O O . TYR A 1 166 ? 11.218 -19.468 -1.668 1.00 12.85 184 TYR A O 1
ATOM 2716 N N . ALA A 1 167 ? 12.059 -19.203 0.394 1.00 11.95 185 ALA A N 1
ATOM 2717 C CA . ALA A 1 167 ? 11.423 -20.442 0.835 1.00 12.33 185 ALA A CA 1
ATOM 2718 C C . ALA A 1 167 ? 11.100 -20.373 2.310 1.00 12.14 185 ALA A C 1
ATOM 2719 O O . ALA A 1 167 ? 11.632 -19.548 3.048 1.00 13.29 185 ALA A O 1
ATOM 2726 N N A SER A 1 168 ? 10.190 -21.230 2.719 0.61 12.33 186 SER A N 1
ATOM 2727 N N B SER A 1 168 ? 10.234 -21.291 2.721 0.39 12.11 186 SER A N 1
ATOM 2728 C CA A SER A 1 168 ? 9.908 -21.393 4.133 0.61 12.64 186 SER A CA 1
ATOM 2729 C CA B SER A 1 168 ? 9.796 -21.445 4.098 0.39 12.65 186 SER A CA 1
ATOM 2730 C C A SER A 1 168 ? 10.073 -22.854 4.508 0.61 13.59 186 SER A C 1
ATOM 2731 C C B SER A 1 168 ? 10.045 -22.888 4.515 0.39 13.40 186 SER A C 1
ATOM 2732 O O A SER A 1 168 ? 9.558 -23.738 3.814 0.61 13.85 186 SER A O 1
ATOM 2733 O O B SER A 1 168 ? 9.572 -23.810 3.842 0.39 14.77 186 SER A O 1
ATOM 2748 N N . ILE A 1 169 ? 10.788 -23.084 5.616 1.00 12.81 187 ILE A N 1
ATOM 2749 C CA . ILE A 1 169 ? 11.065 -24.412 6.164 1.00 13.55 187 ILE A CA 1
ATOM 2750 C C . ILE A 1 169 ? 10.309 -24.532 7.481 1.00 13.12 187 ILE A C 1
ATOM 2751 O O . ILE A 1 169 ? 10.248 -23.577 8.258 1.00 14.19 187 ILE A O 1
ATOM 2768 N N . GLU A 1 170 ? 9.748 -25.705 7.749 1.00 12.86 188 GLU A N 1
ATOM 2769 C CA . GLU A 1 170 ? 9.018 -25.904 8.999 1.00 13.61 188 GLU A CA 1
ATOM 2770 C C . GLU A 1 170 ? 9.042 -27.378 9.378 1.00 12.60 188 GLU A C 1
ATOM 2771 O O . GLU A 1 170 ? 9.284 -28.239 8.525 1.00 13.27 188 GLU A O 1
ATOM 2783 N N . PRO A 1 171 ? 8.792 -27.706 10.651 1.00 14.16 189 PRO A N 1
ATOM 2784 C CA . PRO A 1 171 ? 8.633 -29.112 11.021 1.00 13.92 189 PRO A CA 1
ATOM 2785 C C . PRO A 1 171 ? 7.430 -29.722 10.314 1.00 14.71 189 PRO A C 1
ATOM 2786 O O . PRO A 1 171 ? 6.441 -29.048 10.011 1.00 15.00 189 PRO A O 1
ATOM 2797 N N . ALA A 1 172 ? 7.504 -31.021 10.096 1.00 14.38 190 ALA A N 1
ATOM 2798 C CA . ALA A 1 172 ? 6.393 -31.786 9.524 1.00 14.75 190 ALA A CA 1
ATOM 2799 C C . ALA A 1 172 ? 5.145 -31.713 10.398 1.00 14.81 190 ALA A C 1
ATOM 2800 O O . ALA A 1 172 ? 5.257 -31.614 11.634 1.00 17.79 190 ALA A O 1
#

Radius of gyration: 16.49 Å; Cα contacts (8 Å, |Δi|>4): 523; chains: 1; bounding box: 26×35×49 Å

B-factor: mean 28.46, std 18.28, range [9.99, 137.05]

InterPro domains:
  IPR002628 Photosystem II extrinsic protein O [PF01716] (29-269)
  IPR002628 Photosystem II extrinsic protein O [PTHR34058] (28-270)
  IPR011250 Outer membrane protein/outer membrane enzyme PagP, beta-barrel [SSF56925] (31-270)